Protein AF-0000000083134469 (afdb_homodimer)

Foldseek 3Di:
DPCPPLLVLLVLLLVLCVCVVVVHDDDPLSVLSNVLVVVCVVCVVVSVCCVPNSPDDDDCVVVDDDVSVVSVLVVVLVVCLVVCPVPPSVVLLVLQCVLVVHSVVSSVVLSVLVVVQVVVCVVVVHDRDRVSSVVVSVVVSVVSD/DPCPPLLVLLVLLLVLCVCVVVVHDDDPLSVLSNVLVVVPVVCVVVSVCCVPRSPDDDDCVVVDDDVSVVSVLVVVLVVCLVVCPVPPSVVLLVLQCVLVVHSVVSSVVLSVLVVVQVVVCVVVVHDRDRVSSVVVSVVVSVVSD

Secondary structure (DSSP, 8-state):
----HHHHHHHHHHHHHHHHHTT----HHHHHHHHHHHT-GGGHHHHT-HHHHTT----GGGT---HHHHHHHHHHHHHHHHHT-STTHHHHHHHHHHHHT-HHHHHHHHHHHHHHHHHHHHHHTS---HHHHHHHHHHHHHH--/----HHHHHHHHHHHHHHHHHTT----HHHHHHHHHHHT-GGGHHHHT-HHHHTT----GGGT---HHHHHHHHHHHHHHHHHT-STTHHHHHHHHHHHHT-HHHHHHHHHHHHHHHHHHHHHHTS---HHHHHHHHHHHHHH--

Radius of gyration: 19.23 Å; Cα contacts (8 Å, |Δi|>4): 275; chains: 2; bounding box: 50×56×40 Å

Sequence (290 aa):
MFSDNRTELRQQFFDAWQKQENNEILSPLEATICQVIAEHPEYHFIFNHIDRYLDQDYLPELGETNPFLHLSMHLGIREQVATNRPKGIRQIHQSLQAKLNSELEAEHLMMDALAETLWQAQRDNKAPDENLYLKRLKKLLKQYKMFSDNRTELRQQFFDAWQKQENNEILSPLEATICQVIAEHPEYHFIFNHIDRYLDQDYLPELGETNPFLHLSMHLGIREQVATNRPKGIRQIHQSLQAKLNSELEAEHLMMDALAETLWQAQRDNKAPDENLYLKRLKKLLKQYK

Solvent-accessible surface area (backbone atoms only — not comparable to full-atom values): 16168 Å² total; per-residue (Å²): 129,84,67,50,67,65,52,51,56,46,45,52,54,40,50,29,44,50,33,54,76,67,69,46,90,67,53,74,66,35,46,51,52,39,50,56,48,67,74,34,67,90,49,48,71,50,65,73,34,57,90,67,49,59,80,54,81,67,48,59,89,70,40,35,48,47,63,64,63,55,52,48,51,53,52,50,51,51,50,22,39,74,66,34,50,57,79,60,45,34,60,53,48,51,52,38,18,64,69,65,72,29,62,69,60,32,50,59,61,49,45,56,44,50,52,52,36,42,51,52,14,61,76,67,67,35,44,58,54,58,67,60,42,51,51,49,50,53,50,51,51,66,72,60,114,128,85,68,50,67,64,52,51,56,46,45,52,53,39,52,29,45,50,34,54,76,67,69,46,90,65,52,76,65,36,46,51,50,37,51,56,49,67,74,34,68,91,50,48,71,50,65,74,34,58,92,66,48,59,80,54,81,66,48,57,89,71,40,36,44,47,64,68,62,56,53,47,50,54,52,50,50,51,50,21,37,75,66,34,49,57,79,60,44,35,59,53,50,52,52,38,17,63,69,64,72,29,61,69,61,32,49,58,61,48,44,56,44,50,52,51,36,42,51,51,14,60,75,68,67,34,45,59,53,57,67,61,41,50,53,49,50,53,50,50,50,64,72,62,115

pLDDT: mean 88.86, std 13.07, range [19.26, 98.0]

Nearest PDB structures (foldseek):
  1moh-assembly1_A  TM=2.222E-01  e=7.512E+00  Phacoides pectinatus
  1moh-assembly1_A  TM=2.222E-01  e=9.151E+00  Phacoides pectinatus

Organism: Piscirickettsia salmonis (NCBI:txid1238)

Structure (mmCIF, N/CA/C/O backbone):
data_AF-0000000083134469-model_v1
#
loop_
_entity.id
_entity.type
_entity.pdbx_description
1 polymer 'Uncharacterized protein'
#
loop_
_atom_site.group_PDB
_atom_site.id
_atom_site.type_symbol
_atom_site.label_atom_id
_atom_site.label_alt_id
_atom_site.label_comp_id
_atom_site.label_asym_id
_atom_site.label_entity_id
_atom_site.label_seq_id
_atom_site.pdbx_PDB_ins_code
_atom_site.Cartn_x
_atom_site.Cartn_y
_atom_site.Cartn_z
_atom_site.occupancy
_atom_site.B_iso_or_equiv
_atom_site.auth_seq_id
_atom_site.auth_comp_id
_atom_site.auth_asym_id
_atom_site.auth_atom_id
_atom_site.pdbx_PDB_model_num
ATOM 1 N N . MET A 1 1 ? -26.818 -2.493 -4.039 1 19.3 1 MET A N 1
ATOM 2 C CA . MET A 1 1 ? -25.996 -2.671 -2.845 1 19.3 1 MET A CA 1
ATOM 3 C C . MET A 1 1 ? -24.514 -2.699 -3.204 1 19.3 1 MET A C 1
ATOM 5 O O . MET A 1 1 ? -24.057 -3.606 -3.901 1 19.3 1 MET A O 1
ATOM 9 N N . PHE A 1 2 ? -23.985 -1.634 -3.777 1 27.56 2 PHE A N 1
ATOM 10 C CA . PHE A 1 2 ? -22.659 -1.364 -4.319 1 27.56 2 PHE A CA 1
ATOM 11 C C . PHE A 1 2 ? -21.584 -2.06 -3.491 1 27.56 2 PHE A C 1
ATOM 13 O O . PHE A 1 2 ? -21.435 -1.782 -2.3 1 27.56 2 PHE A O 1
ATOM 20 N N . SER A 1 3 ? -21.532 -3.361 -3.496 1 37.88 3 SER A N 1
ATOM 21 C CA . SER A 1 3 ? -20.596 -4.307 -2.898 1 37.88 3 SER A CA 1
ATOM 22 C C . SER A 1 3 ? -19.207 -3.696 -2.755 1 37.88 3 SER A C 1
ATOM 24 O O . SER A 1 3 ? -18.689 -3.091 -3.696 1 37.88 3 SER A O 1
ATOM 26 N N . ASP A 1 4 ? -18.839 -3.208 -1.588 1 54.69 4 ASP A N 1
ATOM 27 C CA . ASP A 1 4 ? -17.628 -2.481 -1.221 1 54.69 4 ASP A CA 1
ATOM 28 C C . ASP A 1 4 ? -16.384 -3.171 -1.777 1 54.69 4 ASP A C 1
ATOM 30 O O . ASP A 1 4 ? -16.226 -4.385 -1.634 1 54.69 4 ASP A O 1
ATOM 34 N N . ASN A 1 5 ? -15.931 -2.626 -2.883 1 66.96 5 ASN A N 1
ATOM 35 C CA . ASN A 1 5 ? -14.797 -3.168 -3.624 1 66.96 5 ASN A CA 1
ATOM 36 C C . ASN A 1 5 ? -13.77 -3.803 -2.691 1 66.96 5 ASN A C 1
ATOM 38 O O . ASN A 1 5 ? -13.269 -4.895 -2.964 1 66.96 5 ASN A O 1
ATOM 42 N N . ARG A 1 6 ? -13.734 -3.339 -1.482 1 76.91 6 ARG A N 1
ATOM 43 C CA . ARG A 1 6 ? -12.812 -3.927 -0.515 1 76.91 6 ARG A CA 1
ATOM 44 C C . ARG A 1 6 ? -13.335 -5.265 -0.004 1 76.91 6 ARG A C 1
ATOM 46 O O . ARG A 1 6 ? -12.611 -6.263 -0.007 1 76.91 6 ARG A O 1
ATOM 53 N N . THR A 1 7 ? -14.626 -5.239 0.335 1 82.02 7 THR A N 1
ATOM 54 C CA . THR A 1 7 ? -15.238 -6.444 0.883 1 82.02 7 THR A CA 1
ATOM 55 C C . THR A 1 7 ? -15.308 -7.543 -0.174 1 82.02 7 THR A C 1
ATOM 57 O O . THR A 1 7 ? -15.077 -8.716 0.126 1 82.02 7 THR A O 1
ATOM 60 N N . GLU A 1 8 ? -15.553 -7.111 -1.307 1 84.35 8 GLU A N 1
ATOM 61 C CA . GLU A 1 8 ? -15.638 -8.08 -2.396 1 84.35 8 GLU A CA 1
ATOM 62 C C . GLU A 1 8 ? -14.28 -8.717 -2.676 1 84.35 8 GLU A C 1
ATOM 64 O O . GLU A 1 8 ? -14.183 -9.934 -2.85 1 84.35 8 GLU A O 1
ATOM 69 N N . LEU A 1 9 ? -13.32 -7.906 -2.747 1 85.21 9 LEU A N 1
ATOM 70 C CA . LEU A 1 9 ? -11.967 -8.394 -2.991 1 85.21 9 LEU A CA 1
ATOM 71 C C . LEU A 1 9 ? -11.519 -9.334 -1.876 1 85.21 9 LEU A C 1
ATOM 73 O O . LEU A 1 9 ? -10.967 -10.403 -2.144 1 85.21 9 LEU A O 1
ATOM 77 N N . ARG A 1 10 ? -11.81 -8.977 -0.653 1 92.17 10 ARG A N 1
ATOM 78 C CA . ARG A 1 10 ? -11.423 -9.808 0.483 1 92.17 10 ARG A CA 1
ATOM 79 C C . ARG A 1 10 ? -12.207 -11.116 0.497 1 92.17 10 ARG A C 1
ATOM 81 O O . ARG A 1 10 ? -11.65 -12.176 0.788 1 92.17 10 ARG A O 1
ATOM 88 N N . GLN A 1 11 ? -13.443 -10.987 0.155 1 94.45 11 GLN A N 1
ATOM 89 C CA . GLN A 1 11 ? -14.295 -12.171 0.096 1 94.45 11 GLN A CA 1
ATOM 90 C C . GLN A 1 11 ? -13.744 -13.196 -0.891 1 94.45 11 GLN A C 1
ATOM 92 O O . GLN A 1 11 ? -13.841 -14.403 -0.66 1 94.45 11 GLN A O 1
ATOM 97 N N . GLN A 1 12 ? -13.244 -12.707 -1.963 1 95.02 12 GLN A N 1
ATOM 98 C CA . GLN A 1 12 ? -12.681 -13.598 -2.972 1 95.02 12 GLN A CA 1
ATOM 99 C C . GLN A 1 12 ? -11.535 -14.425 -2.397 1 95.02 12 GLN A C 1
ATOM 101 O O . GLN A 1 12 ? -11.374 -15.597 -2.745 1 95.02 12 GLN A O 1
ATOM 106 N N . PHE A 1 13 ? -10.767 -13.864 -1.513 1 97.04 13 PHE A N 1
ATOM 107 C CA . PHE A 1 13 ? -9.676 -14.595 -0.879 1 97.04 13 PHE A CA 1
ATOM 108 C C . PHE A 1 13 ? -10.216 -15.698 0.023 1 97.04 13 PHE A C 1
ATOM 110 O O . PHE A 1 13 ? -9.738 -16.834 -0.022 1 97.04 13 PHE A O 1
ATOM 117 N N . PHE A 1 14 ? -11.159 -15.334 0.809 1 97.57 14 PHE A N 1
ATOM 118 C CA . PHE A 1 14 ? -11.739 -16.3 1.734 1 97.57 14 PHE A CA 1
ATOM 119 C C . PHE A 1 14 ? -12.427 -17.43 0.976 1 97.57 14 PHE A C 1
ATOM 121 O O . PHE A 1 14 ? -12.26 -18.603 1.315 1 97.57 14 PHE A O 1
ATOM 128 N N . ASP A 1 15 ? -13.148 -17.046 -0.041 1 97.27 15 ASP A N 1
ATOM 129 C CA . ASP A 1 15 ? -13.857 -18.046 -0.833 1 97.27 15 ASP A CA 1
ATOM 130 C C . ASP A 1 15 ? -12.882 -19.035 -1.468 1 97.27 15 ASP A C 1
ATOM 132 O O . ASP A 1 15 ? -13.104 -20.247 -1.427 1 97.27 15 ASP A O 1
ATOM 136 N N . ALA A 1 16 ? -11.85 -18.512 -2.042 1 97.97 16 ALA A N 1
ATOM 137 C CA . ALA A 1 16 ? -10.858 -19.368 -2.688 1 97.97 16 ALA A CA 1
ATOM 138 C C . ALA A 1 16 ? -10.228 -20.331 -1.686 1 97.97 16 ALA A C 1
ATOM 140 O O . ALA A 1 16 ? -10.086 -21.524 -1.967 1 97.97 16 ALA A O 1
ATOM 141 N N . TRP A 1 17 ? -9.887 -19.816 -0.556 1 97.69 17 TRP A N 1
ATOM 142 C CA . TRP A 1 17 ? -9.222 -20.622 0.463 1 97.69 17 TRP A CA 1
ATOM 143 C C . TRP A 1 17 ? -10.156 -21.703 0.997 1 97.69 17 TRP A C 1
ATOM 145 O O . TRP A 1 17 ? -9.738 -22.845 1.206 1 97.69 17 TRP A O 1
ATOM 155 N N . GLN A 1 18 ? -11.349 -21.354 1.206 1 96.65 18 GLN A N 1
ATOM 156 C CA . GLN A 1 18 ? -12.338 -22.32 1.673 1 96.65 18 GLN A CA 1
ATOM 157 C C . GLN A 1 18 ? -12.554 -23.427 0.646 1 96.65 18 GLN A C 1
ATOM 159 O O . GLN A 1 18 ? -12.663 -24.602 1.004 1 96.65 18 GLN A O 1
ATOM 164 N N . LYS A 1 19 ? -12.662 -23.019 -0.61 1 97.43 19 LYS A N 1
ATOM 165 C CA . LYS A 1 19 ? -12.809 -24.012 -1.67 1 97.43 19 LYS A CA 1
ATOM 166 C C . LYS A 1 19 ? -11.633 -24.985 -1.678 1 97.43 19 LYS A C 1
ATOM 168 O O . LYS A 1 19 ? -11.819 -26.19 -1.861 1 97.43 19 LYS A O 1
ATOM 173 N N . GLN A 1 20 ? -10.487 -24.421 -1.516 1 96.67 20 GLN A N 1
ATOM 174 C CA . GLN A 1 20 ? -9.289 -25.253 -1.481 1 96.67 20 GLN A CA 1
ATOM 175 C C . GLN A 1 20 ? -9.341 -26.244 -0.322 1 96.67 20 GLN A C 1
ATOM 177 O O . GLN A 1 20 ? -9.03 -27.425 -0.493 1 96.67 20 GLN A O 1
ATOM 182 N N . GLU A 1 21 ? -9.72 -25.831 0.83 1 95.13 21 GLU A N 1
ATOM 183 C CA . GLU A 1 21 ? -9.792 -26.671 2.022 1 95.13 21 GLU A CA 1
ATOM 184 C C . GLU A 1 21 ? -10.837 -27.771 1.861 1 95.13 21 GLU A C 1
ATOM 186 O O . GLU A 1 21 ? -10.676 -28.87 2.396 1 95.13 21 GLU A O 1
ATOM 191 N N . ASN A 1 22 ? -11.801 -27.493 1.151 1 96.17 22 ASN A N 1
ATOM 192 C CA . ASN A 1 22 ? -12.878 -28.455 0.938 1 96.17 22 ASN A CA 1
ATOM 193 C C . ASN A 1 22 ? -12.65 -29.28 -0.326 1 96.17 22 ASN A C 1
ATOM 195 O O . ASN A 1 22 ? -13.537 -30.018 -0.758 1 96.17 22 ASN A O 1
ATOM 199 N N . ASN A 1 23 ? -11.504 -29.05 -0.932 1 96.62 23 ASN A N 1
ATOM 200 C CA . ASN A 1 23 ? -11.12 -29.78 -2.135 1 96.62 23 ASN A CA 1
ATOM 201 C C . ASN A 1 23 ? -12.126 -29.57 -3.263 1 96.62 23 ASN A C 1
ATOM 203 O O . ASN A 1 23 ? -12.502 -30.522 -3.95 1 96.62 23 ASN A O 1
ATOM 207 N N . GLU A 1 24 ? -12.68 -28.41 -3.371 1 97.31 24 GLU A N 1
ATOM 208 C CA . GLU A 1 24 ? -13.566 -28.042 -4.471 1 97.31 24 GLU A CA 1
ATOM 209 C C . GLU A 1 24 ? -12.771 -27.575 -5.687 1 97.31 24 GLU A C 1
ATOM 211 O O . GLU A 1 24 ? -11.573 -27.306 -5.586 1 97.31 24 GLU A O 1
ATOM 216 N N . ILE A 1 25 ? -13.449 -27.512 -6.792 1 97.59 25 ILE A N 1
ATOM 217 C CA . ILE A 1 25 ? -12.827 -27.066 -8.034 1 97.59 25 ILE A CA 1
ATOM 218 C C . ILE A 1 25 ? -12.558 -25.564 -7.966 1 97.59 25 ILE A C 1
ATOM 220 O O . ILE A 1 25 ? -13.431 -24.789 -7.569 1 97.59 25 ILE A O 1
ATOM 224 N N . LEU A 1 26 ? -11.354 -25.191 -8.322 1 97.82 26 LEU A N 1
ATOM 225 C CA . LEU A 1 26 ? -10.944 -23.791 -8.309 1 97.82 26 LEU A CA 1
ATOM 226 C C . LEU A 1 26 ? -10.851 -23.238 -9.727 1 97.82 26 LEU A C 1
ATOM 228 O O . LEU A 1 26 ? -10.398 -23.932 -10.64 1 97.82 26 LEU A O 1
ATOM 232 N N . SER A 1 27 ? -11.322 -22.022 -9.926 1 97.34 27 SER A N 1
ATOM 233 C CA . SER A 1 27 ? -10.978 -21.3 -11.146 1 97.34 27 SER A CA 1
ATOM 234 C C . SER A 1 27 ? -9.487 -20.985 -11.2 1 97.34 27 SER A C 1
ATOM 236 O O . SER A 1 27 ? -8.786 -21.099 -10.193 1 97.34 27 SER A O 1
ATOM 238 N N . PRO A 1 28 ? -8.99 -20.539 -12.383 1 96.46 28 PRO A N 1
ATOM 239 C CA . PRO A 1 28 ? -7.57 -20.191 -12.481 1 96.46 28 PRO A CA 1
ATOM 240 C C . PRO A 1 28 ? -7.165 -19.085 -11.51 1 96.46 28 PRO A C 1
ATOM 242 O O . PRO A 1 28 ? -6.119 -19.178 -10.864 1 96.46 28 PRO A O 1
ATOM 245 N N . LEU A 1 29 ? -7.954 -18.13 -11.34 1 94.84 29 LEU A N 1
ATOM 246 C CA . LEU A 1 29 ? -7.671 -17.044 -10.409 1 94.84 29 LEU A CA 1
ATOM 247 C C . LEU A 1 29 ? -7.69 -17.544 -8.968 1 94.84 29 LEU A C 1
ATOM 249 O O . LEU A 1 29 ? -6.814 -17.195 -8.174 1 94.84 29 LEU A O 1
ATOM 253 N N . GLU A 1 30 ? -8.697 -18.331 -8.673 1 97.4 30 GLU A N 1
ATOM 254 C CA . GLU A 1 30 ? -8.792 -18.891 -7.328 1 97.4 30 GLU A CA 1
ATOM 255 C C . GLU A 1 30 ? -7.58 -19.76 -7.006 1 97.4 30 GLU A C 1
ATOM 257 O O . GLU A 1 30 ? -7.082 -19.747 -5.878 1 97.4 30 GLU A O 1
ATOM 262 N N . ALA A 1 31 ? -7.088 -20.501 -7.992 1 97.86 31 ALA A N 1
ATOM 263 C CA . ALA A 1 31 ? -5.903 -21.334 -7.805 1 97.86 31 ALA A CA 1
ATOM 264 C C . ALA A 1 31 ? -4.678 -20.482 -7.485 1 97.86 31 ALA A C 1
ATOM 266 O O . ALA A 1 31 ? -3.886 -20.829 -6.605 1 97.86 31 ALA A O 1
ATOM 267 N N . THR A 1 32 ? -4.599 -19.366 -8.198 1 97.23 32 THR A N 1
ATOM 268 C CA . THR A 1 32 ? -3.479 -18.463 -7.956 1 97.23 32 THR A CA 1
ATOM 269 C C . THR A 1 32 ? -3.572 -17.847 -6.563 1 97.23 32 THR A C 1
ATOM 271 O O . THR A 1 32 ? -2.566 -17.732 -5.861 1 97.23 32 THR A O 1
ATOM 274 N N . ILE A 1 33 ? -4.762 -17.466 -6.193 1 97.5 33 ILE A N 1
ATOM 275 C CA . ILE A 1 33 ? -4.994 -16.913 -4.863 1 97.5 33 ILE A CA 1
ATOM 276 C C . ILE A 1 33 ? -4.559 -17.921 -3.802 1 97.5 33 ILE A C 1
ATOM 278 O O . ILE A 1 33 ? -3.814 -17.579 -2.881 1 97.5 33 ILE A O 1
ATOM 282 N N . CYS A 1 34 ? -4.945 -19.159 -3.938 1 97.97 34 CYS A N 1
ATOM 283 C CA . CYS A 1 34 ? -4.626 -20.202 -2.969 1 97.97 34 CYS A CA 1
ATOM 284 C C . CYS A 1 34 ? -3.125 -20.458 -2.919 1 97.97 34 CYS A C 1
ATOM 286 O O . CYS A 1 34 ? -2.569 -20.704 -1.847 1 97.97 34 CYS A O 1
ATOM 288 N N . GLN A 1 35 ? -2.496 -20.417 -4.033 1 97.64 35 GLN A N 1
ATOM 289 C CA . GLN A 1 35 ? -1.049 -20.606 -4.077 1 97.64 35 GLN A CA 1
ATOM 290 C C . GLN A 1 35 ? -0.328 -19.518 -3.287 1 97.64 35 GLN A C 1
ATOM 292 O O . GLN A 1 35 ? 0.583 -19.808 -2.509 1 97.64 35 GLN A O 1
ATOM 297 N N . VAL A 1 36 ? -0.766 -18.28 -3.51 1 96.87 36 VAL A N 1
ATOM 298 C CA . VAL A 1 36 ? -0.128 -17.159 -2.827 1 96.87 36 VAL A CA 1
ATOM 299 C C . VAL A 1 36 ? -0.368 -17.265 -1.323 1 96.87 36 VAL A C 1
ATOM 301 O O . VAL A 1 36 ? 0.541 -17.026 -0.525 1 96.87 36 VAL A O 1
ATOM 304 N N . ILE A 1 37 ? -1.575 -17.616 -0.932 1 96.34 37 ILE A N 1
ATOM 305 C CA . ILE A 1 37 ? -1.874 -17.793 0.484 1 96.34 37 ILE A CA 1
ATOM 306 C C . ILE A 1 37 ? -1.013 -18.916 1.057 1 96.34 37 ILE A C 1
ATOM 308 O O . ILE A 1 37 ? -0.436 -18.774 2.138 1 96.34 37 ILE A O 1
ATOM 312 N N . ALA A 1 38 ? -0.906 -20.034 0.318 1 96.77 38 ALA A N 1
ATOM 313 C CA . ALA A 1 38 ? -0.133 -21.187 0.771 1 96.77 38 ALA A CA 1
ATOM 314 C C . ALA A 1 38 ? 1.324 -20.807 1.019 1 96.77 38 ALA A C 1
ATOM 316 O O . ALA A 1 38 ? 1.965 -21.339 1.929 1 96.77 38 ALA A O 1
ATOM 317 N N . GLU A 1 39 ? 1.808 -19.9 0.28 1 95.7 39 GLU A N 1
ATOM 318 C CA . GLU A 1 39 ? 3.203 -19.478 0.36 1 95.7 39 GLU A CA 1
ATOM 319 C C . GLU A 1 39 ? 3.419 -18.501 1.513 1 95.7 39 GLU A C 1
ATOM 321 O O . GLU A 1 39 ? 4.557 -18.146 1.827 1 95.7 39 GLU A O 1
ATOM 326 N N . HIS A 1 40 ? 2.351 -18.136 2.173 1 93.58 40 HIS A N 1
ATOM 327 C CA . HIS A 1 40 ? 2.414 -17.181 3.274 1 93.58 40 HIS A CA 1
ATOM 328 C C . HIS A 1 40 ? 1.765 -17.747 4.532 1 93.58 40 HIS A C 1
ATOM 330 O O . HIS A 1 40 ? 0.727 -17.252 4.977 1 93.58 40 HIS A O 1
ATOM 336 N N . PRO A 1 41 ? 2.411 -18.665 5.195 1 93.65 41 PRO A N 1
ATOM 337 C CA . PRO A 1 41 ? 1.833 -19.3 6.381 1 93.65 41 PRO A CA 1
ATOM 338 C C . PRO A 1 41 ? 1.543 -18.305 7.502 1 93.65 41 PRO A C 1
ATOM 340 O O . PRO A 1 41 ? 0.656 -18.539 8.327 1 93.65 41 PRO A O 1
ATOM 343 N N . GLU A 1 42 ? 2.161 -17.185 7.487 1 87.56 42 GLU A N 1
ATOM 344 C CA . GLU A 1 42 ? 1.955 -16.148 8.493 1 87.56 42 GLU A CA 1
ATOM 345 C C . GLU A 1 42 ? 0.534 -15.594 8.431 1 87.56 42 GLU A C 1
ATOM 347 O O . GLU A 1 42 ? 0.063 -14.972 9.386 1 87.56 42 GLU A O 1
ATOM 352 N N . TYR A 1 43 ? -0.205 -15.884 7.276 1 90.88 43 TYR A N 1
ATOM 353 C CA . TYR A 1 43 ? -1.544 -15.33 7.112 1 90.88 43 TYR A CA 1
ATOM 354 C C . TYR A 1 43 ? -2.603 -16.42 7.222 1 90.88 43 TYR A C 1
ATOM 356 O O . TYR A 1 43 ? -3.802 -16.135 7.189 1 90.88 43 TYR A O 1
ATOM 364 N N . HIS A 1 44 ? -2.221 -17.639 7.435 1 93.22 44 HIS A N 1
ATOM 365 C CA . HIS A 1 44 ? -3.176 -18.741 7.408 1 93.22 44 HIS A CA 1
ATOM 366 C C . HIS A 1 44 ? -4.257 -18.561 8.469 1 93.22 44 HIS A C 1
ATOM 368 O O . HIS A 1 44 ? -5.43 -18.848 8.221 1 93.22 44 HIS A O 1
ATOM 374 N N . PHE A 1 45 ? -3.801 -18.12 9.615 1 93.58 45 PHE A N 1
ATOM 375 C CA . PHE A 1 45 ? -4.75 -17.947 10.708 1 93.58 45 PHE A CA 1
ATOM 376 C C . PHE A 1 45 ? -5.838 -16.95 10.328 1 93.58 45 PHE A C 1
ATOM 378 O O . PHE A 1 45 ? -6.99 -17.093 10.742 1 93.58 45 PHE A O 1
ATOM 385 N N . ILE A 1 46 ? -5.652 -16.043 9.525 1 93.07 46 ILE A N 1
ATOM 386 C CA . ILE A 1 46 ? -6.6 -15.026 9.083 1 93.07 46 ILE A CA 1
ATOM 387 C C . ILE A 1 46 ? -7.672 -15.667 8.205 1 93.07 46 ILE A C 1
ATOM 389 O O . ILE A 1 46 ? -8.868 -15.447 8.413 1 93.07 46 ILE A O 1
ATOM 393 N N . PHE A 1 47 ? -7.282 -16.497 7.267 1 95.13 47 PHE A N 1
ATOM 394 C CA . PHE A 1 47 ? -8.183 -17.015 6.244 1 95.13 47 PHE A CA 1
ATOM 395 C C . PHE A 1 47 ? -9.026 -18.16 6.795 1 95.13 47 PHE A C 1
ATOM 397 O O . PHE A 1 47 ? -9.992 -18.587 6.16 1 95.13 47 PHE A O 1
ATOM 404 N N . ASN A 1 48 ? -8.676 -18.516 8.055 1 93.8 48 ASN A N 1
ATOM 405 C CA . ASN A 1 48 ? -9.501 -19.502 8.743 1 93.8 48 ASN A CA 1
ATOM 406 C C . ASN A 1 48 ? -10.561 -18.836 9.616 1 93.8 48 ASN A C 1
ATOM 408 O O . ASN A 1 48 ? -11.386 -19.517 10.227 1 93.8 48 ASN A O 1
ATOM 412 N N . HIS A 1 49 ? -10.57 -17.487 9.648 1 94.59 49 HIS A N 1
ATOM 413 C CA . HIS A 1 49 ? -11.491 -16.76 10.515 1 94.59 49 HIS A CA 1
ATOM 414 C C . HIS A 1 49 ? -12.147 -15.601 9.773 1 94.59 49 HIS A C 1
ATOM 416 O O . HIS A 1 49 ? -11.968 -14.439 10.146 1 94.59 49 HIS A O 1
ATOM 422 N N . ILE A 1 50 ? -13.013 -15.902 8.819 1 93.74 50 ILE A N 1
ATOM 423 C CA . ILE A 1 50 ? -13.652 -14.919 7.95 1 93.74 50 ILE A CA 1
ATOM 424 C C . ILE A 1 50 ? -14.454 -13.93 8.792 1 93.74 50 ILE A C 1
ATOM 426 O O . ILE A 1 50 ? -14.435 -12.725 8.531 1 93.74 50 ILE A O 1
ATOM 430 N N . ASP A 1 51 ? -15.114 -14.298 9.831 1 93.7 51 ASP A N 1
ATOM 431 C CA . ASP A 1 51 ? -15.99 -13.468 10.653 1 93.7 51 ASP A CA 1
ATOM 432 C C . ASP A 1 51 ? -15.202 -12.361 11.35 1 93.7 51 ASP A C 1
ATOM 434 O O . ASP A 1 51 ? -15.735 -11.279 11.604 1 93.7 51 ASP A O 1
ATOM 438 N N . ARG A 1 52 ? -13.988 -12.674 11.578 1 91.73 52 ARG A N 1
ATOM 439 C CA . ARG A 1 52 ? -13.157 -11.732 12.32 1 91.73 52 ARG A CA 1
ATOM 440 C C . ARG A 1 52 ? -12.428 -10.782 11.374 1 91.73 52 ARG A C 1
ATOM 442 O O . ARG A 1 52 ? -12.285 -9.594 11.668 1 91.73 52 ARG A O 1
ATOM 449 N N . TYR A 1 53 ? -12.065 -11.296 10.213 1 92.46 53 TYR A N 1
ATOM 450 C CA . TYR A 1 53 ? -11.027 -10.56 9.499 1 92.46 53 TYR A CA 1
ATOM 451 C C . TYR A 1 53 ? -11.571 -9.97 8.203 1 92.46 53 TYR A C 1
ATOM 453 O O . TYR A 1 53 ? -10.932 -9.112 7.589 1 92.46 53 TYR A O 1
ATOM 461 N N . LEU A 1 54 ? -12.773 -10.361 7.788 1 91.09 54 LEU A N 1
ATOM 462 C CA . LEU A 1 54 ? -13.332 -9.869 6.533 1 91.09 54 LEU A CA 1
ATOM 463 C C . LEU A 1 54 ? -13.439 -8.348 6.545 1 91.09 54 LEU A C 1
ATOM 465 O O . LEU A 1 54 ? -13.115 -7.69 5.554 1 91.09 54 LEU A O 1
ATOM 469 N N . ASP A 1 55 ? -13.805 -7.767 7.705 1 84.14 55 ASP A N 1
ATOM 470 C CA . ASP A 1 55 ? -14.049 -6.329 7.767 1 84.14 55 ASP A CA 1
ATOM 471 C C . ASP A 1 55 ? -13.043 -5.641 8.687 1 84.14 55 ASP A C 1
ATOM 473 O O . ASP A 1 55 ? -13.256 -4.502 9.108 1 84.14 55 ASP A O 1
ATOM 477 N N . GLN A 1 56 ? -11.996 -6.375 8.948 1 84.21 56 GLN A N 1
ATOM 478 C CA . GLN A 1 56 ? -10.991 -5.824 9.851 1 84.21 56 GLN A CA 1
ATOM 479 C C . GLN A 1 56 ? -10.248 -4.66 9.202 1 84.21 56 GLN A C 1
ATOM 481 O O . GLN A 1 56 ? -9.859 -4.737 8.035 1 84.21 56 GLN A O 1
ATOM 486 N N . ASP A 1 57 ? -10.087 -3.62 9.948 1 76.7 57 ASP A N 1
ATOM 487 C CA . ASP A 1 57 ? -9.243 -2.514 9.507 1 76.7 57 ASP A CA 1
ATOM 488 C C . ASP A 1 57 ? -7.792 -2.726 9.932 1 76.7 57 ASP A C 1
ATOM 490 O O . ASP A 1 57 ? -7.525 -3.138 11.063 1 76.7 57 ASP A O 1
ATOM 494 N N . TYR A 1 58 ? -6.946 -2.731 8.995 1 74.48 58 TYR A N 1
ATOM 495 C CA . TYR A 1 58 ? -5.524 -2.865 9.29 1 74.48 58 TYR A CA 1
ATOM 496 C C . TYR A 1 58 ? -4.856 -1.499 9.389 1 74.48 58 TYR A C 1
ATOM 498 O O . TYR A 1 58 ? -4.611 -0.846 8.372 1 74.48 58 TYR A O 1
ATOM 506 N N . LEU A 1 59 ? -4.724 -1.107 10.584 1 63.02 59 LEU A N 1
ATOM 507 C CA . LEU A 1 59 ? -4.086 0.179 10.842 1 63.02 59 LEU A CA 1
ATOM 508 C C . LEU A 1 59 ? -2.592 0.004 11.097 1 63.02 59 LEU A C 1
ATOM 510 O O . LEU A 1 59 ? -2.183 -0.923 11.799 1 63.02 59 LEU A O 1
ATOM 514 N N . PRO A 1 60 ? -1.743 0.697 10.402 1 57.12 60 PRO A N 1
ATOM 515 C CA . PRO A 1 60 ? -0.297 0.586 10.611 1 57.12 60 PRO A CA 1
ATOM 516 C C . PRO A 1 60 ? 0.099 0.732 12.079 1 57.12 60 PRO A C 1
ATOM 518 O O . PRO A 1 60 ? 1.094 0.147 12.515 1 57.12 60 PRO A O 1
ATOM 521 N N . GLU A 1 61 ? -0.724 1.446 12.748 1 56 61 GLU A N 1
ATOM 522 C CA . GLU A 1 61 ? -0.378 1.668 14.149 1 56 61 GLU A CA 1
ATOM 523 C C . GLU A 1 61 ? -0.243 0.347 14.901 1 56 61 GLU A C 1
ATOM 525 O O . GLU A 1 61 ? 0.441 0.275 15.924 1 56 61 GLU A O 1
ATOM 530 N N . LEU A 1 62 ? -0.852 -0.468 14.336 1 53.61 62 LEU A N 1
ATOM 531 C CA . LEU A 1 62 ? -0.834 -1.745 15.041 1 53.61 62 LEU A CA 1
ATOM 532 C C . LEU A 1 62 ? 0.305 -2.627 14.539 1 53.61 62 LEU A C 1
ATOM 534 O O . LEU A 1 62 ? 0.424 -3.785 14.946 1 53.61 62 LEU A O 1
ATOM 538 N N . GLY A 1 63 ? 1.075 -1.977 13.689 1 56.12 63 GLY A N 1
ATOM 539 C CA . GLY A 1 63 ? 2.218 -2.716 13.176 1 56.12 63 GLY A CA 1
ATOM 540 C C . GLY A 1 63 ? 1.827 -3.856 12.256 1 56.12 63 GLY A C 1
ATOM 541 O O . GLY A 1 63 ? 2.621 -4.768 12.015 1 56.12 63 GLY A O 1
ATOM 542 N N . GLU A 1 64 ? 0.594 -3.732 11.902 1 63.23 64 GLU A N 1
ATOM 543 C CA . GLU A 1 64 ? 0.179 -4.918 11.158 1 63.23 64 GLU A CA 1
ATOM 544 C C . GLU A 1 64 ? 0.095 -4.63 9.662 1 63.23 64 GLU A C 1
ATOM 546 O O . GLU A 1 64 ? -0.338 -3.549 9.256 1 63.23 64 GLU A O 1
ATOM 551 N N . THR A 1 65 ? 0.703 -5.455 8.922 1 73.8 65 THR A N 1
ATOM 552 C CA . THR A 1 65 ? 0.561 -5.45 7.471 1 73.8 65 THR A CA 1
ATOM 553 C C . THR A 1 65 ? -0.845 -5.878 7.063 1 73.8 65 THR A C 1
ATOM 555 O O . THR A 1 65 ? -1.443 -6.749 7.699 1 73.8 65 THR A O 1
ATOM 558 N N . ASN A 1 66 ? -1.443 -5.14 6.155 1 81.75 66 ASN A N 1
ATOM 559 C CA . ASN A 1 66 ? -2.694 -5.593 5.556 1 81.75 66 ASN A CA 1
ATOM 560 C C . ASN A 1 66 ? -2.476 -6.801 4.649 1 81.75 66 ASN A C 1
ATOM 562 O O . ASN A 1 66 ? -1.948 -6.664 3.543 1 81.75 66 ASN A O 1
ATOM 566 N N . PRO A 1 67 ? -2.809 -7.953 5.101 1 88.38 67 PRO A N 1
ATOM 567 C CA . PRO A 1 67 ? -2.534 -9.161 4.32 1 88.38 67 PRO A CA 1
ATOM 568 C C . PRO A 1 67 ? -3.2 -9.139 2.946 1 88.38 67 PRO A C 1
ATOM 570 O O . PRO A 1 67 ? -2.635 -9.646 1.973 1 88.38 67 PRO A O 1
ATOM 573 N N . PHE A 1 68 ? -4.336 -8.536 2.847 1 90.09 68 PHE A N 1
ATOM 574 C CA . PHE A 1 68 ? -5.086 -8.524 1.596 1 90.09 68 PHE A CA 1
ATOM 575 C C . PHE A 1 68 ? -4.379 -7.669 0.551 1 90.09 68 PHE A C 1
ATOM 577 O O . PHE A 1 68 ? -4.298 -8.051 -0.619 1 90.09 68 PHE A O 1
ATOM 584 N N . LEU A 1 69 ? -3.914 -6.522 0.994 1 84.81 69 LEU A N 1
ATOM 585 C CA . LEU A 1 69 ? -3.148 -5.688 0.074 1 84.81 69 LEU A CA 1
ATOM 586 C C . LEU A 1 69 ? -1.864 -6.39 -0.356 1 84.81 69 LEU A C 1
ATOM 588 O O . LEU A 1 69 ? -1.512 -6.379 -1.538 1 84.81 69 LEU A O 1
ATOM 592 N N . HIS A 1 70 ? -1.191 -6.989 0.581 1 88.79 70 HIS A N 1
ATOM 593 C CA . HIS A 1 70 ? 0.054 -7.696 0.306 1 88.79 70 HIS A CA 1
ATOM 594 C C . HIS A 1 70 ? -0.156 -8.805 -0.72 1 88.79 70 HIS A C 1
ATOM 596 O O . HIS A 1 70 ? 0.577 -8.891 -1.707 1 88.79 70 HIS A O 1
ATOM 602 N N . LEU A 1 71 ? -1.165 -9.586 -0.502 1 92.96 71 LEU A N 1
ATOM 603 C CA . LEU A 1 71 ? -1.436 -10.703 -1.401 1 92.96 71 LEU A CA 1
ATOM 604 C C . LEU A 1 71 ? -1.916 -10.203 -2.76 1 92.96 71 LEU A C 1
ATOM 606 O O . LEU A 1 71 ? -1.606 -10.803 -3.791 1 92.96 71 LEU A O 1
ATOM 610 N N . SER A 1 72 ? -2.622 -9.121 -2.742 1 91.78 72 SER A N 1
ATOM 611 C CA . SER A 1 72 ? -3.067 -8.53 -4 1 91.78 72 SER A CA 1
ATOM 612 C C . SER A 1 72 ? -1.884 -8.058 -4.838 1 91.78 72 SER A C 1
ATOM 614 O O . SER A 1 72 ? -1.926 -8.118 -6.069 1 91.78 72 SER A O 1
ATOM 616 N N . MET A 1 73 ? -0.882 -7.625 -4.173 1 91.53 73 MET A N 1
ATOM 617 C CA . MET A 1 73 ? 0.306 -7.189 -4.9 1 91.53 73 MET A CA 1
ATOM 618 C C . MET A 1 73 ? 0.996 -8.371 -5.574 1 91.53 73 MET A C 1
ATOM 620 O O . MET A 1 73 ? 1.486 -8.25 -6.698 1 91.53 73 MET A O 1
ATOM 624 N N . HIS A 1 74 ? 1.021 -9.492 -4.889 1 94.88 74 HIS A N 1
ATOM 625 C CA . HIS A 1 74 ? 1.518 -10.704 -5.531 1 94.88 74 HIS A CA 1
ATOM 626 C C . HIS A 1 74 ? 0.694 -11.05 -6.766 1 94.88 74 HIS A C 1
ATOM 628 O O . HIS A 1 74 ? 1.25 -11.365 -7.821 1 94.88 74 HIS A O 1
ATOM 634 N N . LEU A 1 75 ? -0.59 -10.976 -6.651 1 95.25 75 LEU A N 1
ATOM 635 C CA . LEU A 1 75 ? -1.473 -11.295 -7.767 1 95.25 75 LEU A CA 1
ATOM 636 C C . LEU A 1 75 ? -1.246 -10.335 -8.93 1 95.25 75 LEU A C 1
ATOM 638 O O . LEU A 1 75 ? -1.266 -10.746 -10.093 1 95.25 75 LEU A O 1
ATOM 642 N N . GLY A 1 76 ? -1.037 -9.105 -8.574 1 93.74 76 GLY A N 1
ATOM 643 C CA . GLY A 1 76 ? -0.729 -8.123 -9.601 1 93.74 76 GLY A CA 1
ATOM 644 C C . GLY A 1 76 ? 0.534 -8.445 -10.376 1 93.74 76 GLY A C 1
ATOM 645 O O . GLY A 1 76 ? 0.545 -8.387 -11.608 1 93.74 76 GLY A O 1
ATOM 646 N N . ILE A 1 77 ? 1.53 -8.807 -9.709 1 96.25 77 ILE A N 1
ATOM 647 C CA . ILE A 1 77 ? 2.807 -9.127 -10.336 1 96.25 77 ILE A CA 1
ATOM 648 C C . ILE A 1 77 ? 2.661 -10.381 -11.196 1 96.25 77 ILE A C 1
ATOM 650 O O . ILE A 1 77 ? 3.135 -10.42 -12.333 1 96.25 77 ILE A O 1
ATOM 654 N N . ARG A 1 78 ? 1.978 -11.318 -10.717 1 96.54 78 ARG A N 1
ATOM 655 C CA . ARG A 1 78 ? 1.81 -12.563 -11.46 1 96.54 78 ARG A CA 1
ATOM 656 C C . ARG A 1 78 ? 0.971 -12.342 -12.714 1 96.54 78 ARG A C 1
ATOM 658 O O . ARG A 1 78 ? 1.23 -12.949 -13.755 1 96.54 78 ARG A O 1
ATOM 665 N N . GLU A 1 79 ? 0.027 -11.548 -12.569 1 94.79 79 GLU A N 1
ATOM 666 C CA . GLU A 1 79 ? -0.747 -11.182 -13.752 1 94.79 79 GLU A CA 1
ATOM 667 C C . GLU A 1 79 ? 0.121 -10.457 -14.777 1 94.79 79 GLU A C 1
ATOM 669 O O . GLU A 1 79 ? 0.031 -10.726 -15.976 1 94.79 79 GLU A O 1
ATOM 674 N N . GLN A 1 80 ? 0.919 -9.502 -14.331 1 96.08 80 GLN A N 1
ATOM 675 C CA . GLN A 1 80 ? 1.846 -8.788 -15.202 1 96.08 80 GLN A CA 1
ATOM 676 C C . GLN A 1 80 ? 2.776 -9.756 -15.927 1 96.08 80 GLN A C 1
ATOM 678 O O . GLN A 1 80 ? 2.993 -9.631 -17.134 1 96.08 80 GLN A O 1
ATOM 683 N N . VAL A 1 81 ? 3.263 -10.705 -15.202 1 97.29 81 VAL A N 1
ATOM 684 C CA . VAL A 1 81 ? 4.193 -11.685 -15.753 1 97.29 81 VAL A CA 1
ATOM 685 C C . VAL A 1 81 ? 3.472 -12.567 -16.769 1 97.29 81 VAL A C 1
ATOM 687 O O . VAL A 1 81 ? 3.978 -12.799 -17.87 1 97.29 81 VAL A O 1
ATOM 690 N N . ALA A 1 82 ? 2.289 -12.984 -16.409 1 96.02 82 ALA A N 1
ATOM 691 C CA . ALA A 1 82 ? 1.512 -13.862 -17.282 1 96.02 82 ALA A CA 1
ATOM 692 C C . ALA A 1 82 ? 1.177 -13.169 -18.599 1 96.02 82 ALA A C 1
ATOM 694 O O . ALA A 1 82 ? 1.162 -13.804 -19.656 1 96.02 82 ALA A O 1
ATOM 695 N N . THR A 1 83 ? 0.954 -11.918 -18.588 1 95.23 83 THR A N 1
ATOM 696 C CA . THR A 1 83 ? 0.525 -11.188 -19.777 1 95.23 83 THR A CA 1
ATOM 697 C C . THR A 1 83 ? 1.696 -10.434 -20.4 1 95.23 83 THR A C 1
ATOM 699 O O . THR A 1 83 ? 1.563 -9.852 -21.479 1 95.23 83 THR A O 1
ATOM 702 N N . ASN A 1 84 ? 2.786 -10.477 -19.753 1 97.01 84 ASN A N 1
ATOM 703 C CA . ASN A 1 84 ? 3.957 -9.695 -20.134 1 97.01 84 ASN A CA 1
ATOM 704 C C . ASN A 1 84 ? 3.602 -8.228 -20.358 1 97.01 84 ASN A C 1
ATOM 706 O O . ASN A 1 84 ? 3.909 -7.664 -21.411 1 97.01 84 ASN A O 1
ATOM 710 N N . ARG A 1 85 ? 2.922 -7.682 -19.437 1 93.8 85 ARG A N 1
ATOM 711 C CA . ARG A 1 85 ? 2.521 -6.28 -19.388 1 93.8 85 ARG A CA 1
ATOM 712 C C . ARG A 1 85 ? 2.862 -5.659 -18.038 1 93.8 85 ARG A C 1
ATOM 714 O O . ARG A 1 85 ? 2.306 -6.052 -17.01 1 93.8 85 ARG A O 1
ATOM 721 N N . PRO A 1 86 ? 3.675 -4.575 -18.064 1 95.06 86 PRO A N 1
ATOM 722 C CA . PRO A 1 86 ? 4.347 -3.973 -19.218 1 95.06 86 PRO A CA 1
ATOM 723 C C . PRO A 1 86 ? 5.291 -4.943 -19.924 1 95.06 86 PRO A C 1
ATOM 725 O O . PRO A 1 86 ? 5.769 -5.901 -19.312 1 95.06 86 PRO A O 1
ATOM 728 N N . LYS A 1 87 ? 5.537 -4.727 -21.178 1 96.66 87 LYS A N 1
ATOM 729 C CA . LYS A 1 87 ? 6.398 -5.601 -21.97 1 96.66 87 LYS A CA 1
ATOM 730 C C . LYS A 1 87 ? 7.796 -5.689 -21.366 1 96.66 87 LYS A C 1
ATOM 732 O O . LYS A 1 87 ? 8.432 -4.665 -21.107 1 96.66 87 LYS A O 1
ATOM 737 N N . GLY A 1 88 ? 8.236 -6.9 -21.095 1 97.2 88 GLY A N 1
ATOM 738 C CA . GLY A 1 88 ? 9.573 -7.086 -20.554 1 97.2 88 GLY A CA 1
ATOM 739 C C . GLY A 1 88 ? 9.574 -7.528 -19.103 1 97.2 88 GLY A C 1
ATOM 740 O O . GLY A 1 88 ? 10.592 -8 -18.592 1 97.2 88 GLY A O 1
ATOM 741 N N . ILE A 1 89 ? 8.453 -7.458 -18.451 1 97.61 89 ILE A N 1
ATOM 742 C CA . ILE A 1 89 ? 8.408 -7.755 -17.023 1 97.61 89 ILE A CA 1
ATOM 743 C C . ILE A 1 89 ? 8.605 -9.253 -16.801 1 97.61 89 ILE A C 1
ATOM 745 O O . ILE A 1 89 ? 9.18 -9.666 -15.792 1 97.61 89 ILE A O 1
ATOM 749 N N . ARG A 1 90 ? 8.161 -10.059 -17.742 1 97.99 90 ARG A N 1
ATOM 750 C CA . ARG A 1 90 ? 8.324 -11.504 -17.626 1 97.99 90 ARG A CA 1
ATOM 751 C C . ARG A 1 90 ? 9.798 -11.884 -17.539 1 97.99 90 ARG A C 1
ATOM 753 O O . ARG A 1 90 ? 10.193 -12.669 -16.674 1 97.99 90 ARG A O 1
ATOM 760 N N . GLN A 1 91 ? 10.556 -11.292 -18.365 1 97.73 91 GLN A N 1
ATOM 761 C CA . GLN A 1 91 ? 11.987 -11.578 -18.388 1 97.73 91 GLN A CA 1
ATOM 762 C C . GLN A 1 91 ? 12.663 -11.105 -17.104 1 97.73 91 GLN A C 1
ATOM 764 O O . GLN A 1 91 ? 13.528 -11.796 -16.561 1 97.73 91 GLN A O 1
ATOM 769 N N . ILE A 1 92 ? 12.291 -9.968 -16.652 1 97.34 92 ILE A N 1
ATOM 770 C CA . ILE A 1 92 ? 12.861 -9.43 -15.421 1 97.34 92 ILE A CA 1
ATOM 771 C C . ILE A 1 92 ? 12.53 -10.354 -14.252 1 97.34 92 ILE A C 1
ATOM 773 O O . ILE A 1 92 ? 13.408 -10.699 -13.457 1 97.34 92 ILE A O 1
ATOM 777 N N . HIS A 1 93 ? 11.285 -10.748 -14.191 1 97.66 93 HIS A N 1
ATOM 778 C CA . HIS A 1 93 ? 10.832 -11.656 -13.143 1 97.66 93 HIS A CA 1
ATOM 779 C C . HIS A 1 93 ? 11.604 -12.971 -13.182 1 97.66 93 HIS A C 1
ATOM 781 O O . HIS A 1 93 ? 12.062 -13.457 -12.146 1 97.66 93 HIS A O 1
ATOM 787 N N . GLN A 1 94 ? 11.77 -13.55 -14.354 1 97.53 94 GLN A N 1
ATOM 788 C CA . GLN A 1 94 ? 12.485 -14.811 -14.527 1 97.53 94 GLN A CA 1
ATOM 789 C C . GLN A 1 94 ? 13.946 -14.676 -14.11 1 97.53 94 GLN A C 1
ATOM 791 O O . GLN A 1 94 ? 14.498 -15.57 -13.465 1 97.53 94 GLN A O 1
ATOM 796 N N . SER A 1 95 ? 14.504 -13.586 -14.477 1 97.3 95 SER A N 1
ATOM 797 C CA . SER A 1 95 ? 15.899 -13.338 -14.125 1 97.3 95 SER A CA 1
ATOM 798 C C . SER A 1 95 ? 16.075 -13.215 -12.616 1 97.3 95 SER A C 1
ATOM 800 O O . SER A 1 95 ? 17.007 -13.786 -12.046 1 97.3 95 SER A O 1
ATOM 802 N N . LEU A 1 96 ? 15.209 -12.489 -11.963 1 95.93 96 LEU A N 1
ATOM 803 C CA . LEU A 1 96 ? 15.273 -12.324 -10.515 1 95.93 96 LEU A CA 1
ATOM 804 C C . LEU A 1 96 ? 15.037 -13.654 -9.806 1 95.93 96 LEU A C 1
ATOM 806 O O . LEU A 1 96 ? 15.71 -13.964 -8.819 1 95.93 96 LEU A O 1
ATOM 810 N N . GLN A 1 97 ? 14.036 -14.367 -10.337 1 96.22 97 GLN A N 1
ATOM 811 C CA . GLN A 1 97 ? 13.75 -15.684 -9.778 1 96.22 97 GLN A CA 1
ATOM 812 C C . GLN A 1 97 ? 14.978 -16.587 -9.841 1 96.22 97 GLN A C 1
ATOM 814 O O . GLN A 1 97 ? 15.277 -17.306 -8.885 1 96.22 97 GLN A O 1
ATOM 819 N N . ALA A 1 98 ? 15.643 -16.561 -10.959 1 95.8 98 ALA A N 1
ATOM 820 C CA . ALA A 1 98 ? 16.835 -17.383 -11.148 1 95.8 98 ALA A CA 1
ATOM 821 C C . ALA A 1 98 ? 17.947 -16.965 -10.191 1 95.8 98 ALA A C 1
ATOM 823 O O . ALA A 1 98 ? 18.638 -17.815 -9.624 1 95.8 98 ALA A O 1
ATOM 824 N N . LYS A 1 99 ? 18.148 -15.742 -9.956 1 94.32 99 LYS A N 1
ATOM 825 C CA . LYS A 1 99 ? 19.206 -15.212 -9.1 1 94.32 99 LYS A CA 1
ATOM 826 C C . LYS A 1 99 ? 18.93 -15.52 -7.631 1 94.32 99 LYS A C 1
ATOM 828 O O . LYS A 1 99 ? 19.859 -15.764 -6.857 1 94.32 99 LYS A O 1
ATOM 833 N N . LEU A 1 100 ? 17.727 -15.508 -7.26 1 93.46 100 LEU A N 1
ATOM 834 C CA . LEU A 1 100 ? 17.363 -15.656 -5.855 1 93.46 100 LEU A CA 1
ATOM 835 C C . LEU A 1 100 ? 16.958 -17.094 -5.546 1 93.46 100 LEU A C 1
ATOM 837 O O . LEU A 1 100 ? 16.796 -17.461 -4.38 1 93.46 100 LEU A O 1
ATOM 841 N N . ASN A 1 101 ? 16.772 -17.851 -6.618 1 94.53 101 ASN A N 1
ATOM 842 C CA . ASN A 1 101 ? 16.307 -19.231 -6.528 1 94.53 101 ASN A CA 1
ATOM 843 C C . ASN A 1 101 ? 14.988 -19.329 -5.766 1 94.53 101 ASN A C 1
ATOM 845 O O . ASN A 1 101 ? 14.815 -20.217 -4.929 1 94.53 101 ASN A O 1
ATOM 849 N N . SER A 1 102 ? 14.191 -18.317 -5.975 1 95.16 102 SER A N 1
ATOM 850 C CA . SER A 1 102 ? 12.891 -18.241 -5.317 1 95.16 102 SER A CA 1
ATOM 851 C C . SER A 1 102 ? 11.961 -17.274 -6.041 1 95.16 102 SER A C 1
ATOM 853 O O . SER A 1 102 ? 12.275 -16.091 -6.184 1 95.16 102 SER A O 1
ATOM 855 N N . GLU A 1 103 ? 10.803 -17.706 -6.435 1 95.31 103 GLU A N 1
ATOM 856 C CA . GLU A 1 103 ? 9.796 -16.853 -7.058 1 95.31 103 GLU A CA 1
ATOM 857 C C . GLU A 1 103 ? 9.206 -15.87 -6.05 1 95.31 103 GLU A C 1
ATOM 859 O O . GLU A 1 103 ? 9.004 -14.696 -6.366 1 95.31 103 GLU A O 1
ATOM 864 N N . LEU A 1 104 ? 8.969 -16.406 -4.862 1 93.74 104 LEU A N 1
ATOM 865 C CA . LEU A 1 104 ? 8.377 -15.601 -3.799 1 93.74 104 LEU A CA 1
ATOM 866 C C . LEU A 1 104 ? 9.286 -14.434 -3.429 1 93.74 104 LEU A C 1
ATOM 868 O O . LEU A 1 104 ? 8.824 -13.299 -3.297 1 93.74 104 LEU A O 1
ATOM 872 N N . GLU A 1 105 ? 10.56 -14.687 -3.33 1 91.51 105 GLU A N 1
ATOM 873 C CA . GLU A 1 105 ? 11.514 -13.639 -2.98 1 91.51 105 GLU A CA 1
ATOM 874 C C . GLU A 1 105 ? 11.646 -12.616 -4.104 1 91.51 105 GLU A C 1
ATOM 876 O O . GLU A 1 105 ? 11.784 -11.418 -3.848 1 91.51 105 GLU A O 1
ATOM 881 N N . ALA A 1 106 ? 11.582 -13.097 -5.297 1 94.2 106 ALA A N 1
ATOM 882 C CA . ALA A 1 106 ? 11.612 -12.185 -6.437 1 94.2 106 ALA A CA 1
ATOM 883 C C . ALA A 1 106 ? 10.424 -11.228 -6.406 1 94.2 106 ALA A C 1
ATOM 885 O O . ALA A 1 106 ? 10.589 -10.018 -6.577 1 94.2 106 ALA A O 1
ATOM 886 N N . GLU A 1 107 ? 9.302 -11.739 -6.138 1 94.76 107 GLU A N 1
ATOM 887 C CA . GLU A 1 107 ? 8.088 -10.929 -6.103 1 94.76 107 GLU A CA 1
ATOM 888 C C . GLU A 1 107 ? 8.124 -9.929 -4.952 1 94.76 107 GLU A C 1
ATOM 890 O O . GLU A 1 107 ? 7.676 -8.79 -5.098 1 94.76 107 GLU A O 1
ATOM 895 N N . HIS A 1 108 ? 8.659 -10.336 -3.845 1 91.46 108 HIS A N 1
ATOM 896 C CA . HIS A 1 108 ? 8.799 -9.419 -2.719 1 91.46 108 HIS A CA 1
ATOM 897 C C . HIS A 1 108 ? 9.664 -8.22 -3.09 1 91.46 108 HIS A C 1
ATOM 899 O O . HIS A 1 108 ? 9.345 -7.084 -2.731 1 91.46 108 HIS A O 1
ATOM 905 N N . LEU A 1 109 ? 10.675 -8.489 -3.813 1 89.05 109 LEU A N 1
ATOM 906 C CA . LEU A 1 109 ? 11.562 -7.409 -4.231 1 89.05 109 LEU A CA 1
ATOM 907 C C . LEU A 1 109 ? 10.864 -6.487 -5.225 1 89.05 109 LEU A C 1
ATOM 909 O O . LEU A 1 109 ? 11.039 -5.267 -5.175 1 89.05 109 LEU A O 1
ATOM 913 N N . MET A 1 110 ? 10.105 -7.077 -6.016 1 93.51 110 MET A N 1
ATOM 914 C CA . MET A 1 110 ? 9.436 -6.325 -7.073 1 93.51 110 MET A CA 1
ATOM 915 C C . MET A 1 110 ? 8.309 -5.47 -6.502 1 93.51 110 MET A C 1
ATOM 917 O O . MET A 1 110 ? 7.946 -4.446 -7.083 1 93.51 110 MET A O 1
ATOM 921 N N . MET A 1 111 ? 7.826 -5.821 -5.354 1 91.18 111 MET A N 1
ATOM 922 C CA . MET A 1 111 ? 6.663 -5.149 -4.781 1 91.18 111 MET A CA 1
ATOM 923 C C . MET A 1 111 ? 7 -3.712 -4.396 1 91.18 111 MET A C 1
ATOM 925 O O . MET A 1 111 ? 6.153 -2.823 -4.497 1 91.18 111 MET A O 1
ATOM 929 N N . ASP A 1 112 ? 8.209 -3.516 -3.998 1 85.52 112 ASP A N 1
ATOM 930 C CA . ASP A 1 112 ? 8.626 -2.164 -3.64 1 85.52 112 ASP A CA 1
ATOM 931 C C . ASP A 1 112 ? 8.557 -1.231 -4.847 1 85.52 112 ASP A C 1
ATOM 933 O O . ASP A 1 112 ? 8.097 -0.093 -4.733 1 85.52 112 ASP A O 1
ATOM 937 N N . ALA A 1 113 ? 9.065 -1.742 -5.925 1 89.37 113 ALA A N 1
ATOM 938 C CA . ALA A 1 113 ? 9.017 -0.964 -7.16 1 89.37 113 ALA A CA 1
ATOM 939 C C . ALA A 1 113 ? 7.576 -0.704 -7.589 1 89.37 113 ALA A C 1
ATOM 941 O O . ALA A 1 113 ? 7.248 0.39 -8.054 1 89.37 113 ALA A O 1
ATOM 942 N N . LEU A 1 114 ? 6.77 -1.683 -7.439 1 92.12 114 LEU A N 1
ATOM 943 C CA . LEU A 1 114 ? 5.358 -1.538 -7.777 1 92.12 114 LEU A CA 1
ATOM 944 C C . LEU A 1 114 ? 4.692 -0.49 -6.892 1 92.12 114 LEU A C 1
ATOM 946 O O . LEU A 1 114 ? 3.995 0.397 -7.39 1 92.12 114 LEU A O 1
ATOM 950 N N . ALA A 1 115 ? 4.91 -0.582 -5.624 1 86.74 115 ALA A N 1
ATOM 951 C CA . ALA A 1 115 ? 4.321 0.354 -4.67 1 86.74 115 ALA A CA 1
ATOM 952 C C . ALA A 1 115 ? 4.748 1.787 -4.973 1 86.74 115 ALA A C 1
ATOM 954 O O . ALA A 1 115 ? 3.922 2.703 -4.961 1 86.74 115 ALA A O 1
ATOM 955 N N . GLU A 1 116 ? 5.972 1.997 -5.291 1 86.83 116 GLU A N 1
ATOM 956 C CA . GLU A 1 116 ? 6.484 3.325 -5.618 1 86.83 116 GLU A CA 1
ATOM 957 C C . GLU A 1 116 ? 5.837 3.868 -6.889 1 86.83 116 GLU A C 1
ATOM 959 O O . GLU A 1 116 ? 5.523 5.057 -6.972 1 86.83 116 GLU A O 1
ATOM 964 N N 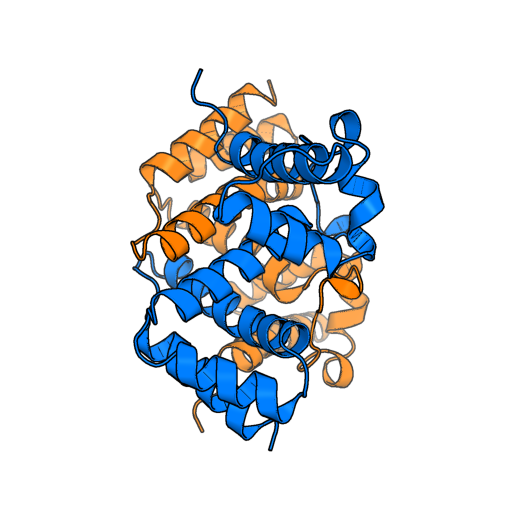. THR A 1 117 ? 5.696 3.002 -7.779 1 90.46 117 THR A N 1
ATOM 965 C CA . THR A 1 117 ? 5.09 3.387 -9.049 1 90.46 117 THR A CA 1
ATOM 966 C C . THR A 1 117 ? 3.634 3.799 -8.85 1 90.46 117 THR A C 1
ATOM 968 O O . THR A 1 117 ? 3.184 4.799 -9.413 1 90.46 117 THR A O 1
ATOM 971 N N . LEU A 1 118 ? 2.946 3.057 -8.068 1 88.56 118 LEU A N 1
ATOM 972 C CA . LEU A 1 118 ? 1.548 3.366 -7.786 1 88.56 118 LEU A CA 1
ATOM 973 C C . LEU A 1 118 ? 1.425 4.677 -7.018 1 88.56 118 LEU A C 1
ATOM 975 O O . LEU A 1 118 ? 0.545 5.491 -7.307 1 88.56 118 LEU A O 1
ATOM 979 N N . TRP A 1 119 ? 2.257 4.873 -6.095 1 84.61 119 TRP A N 1
ATOM 980 C CA . TRP A 1 119 ? 2.259 6.1 -5.304 1 84.61 119 TRP A CA 1
ATOM 981 C C . TRP A 1 119 ? 2.498 7.318 -6.19 1 84.61 119 TRP A C 1
ATOM 983 O O . TRP A 1 119 ? 1.822 8.34 -6.047 1 84.61 119 TRP A O 1
ATOM 993 N N . GLN A 1 120 ? 3.467 7.168 -7.053 1 87.64 120 GLN A N 1
ATOM 994 C CA . GLN A 1 120 ? 3.77 8.28 -7.949 1 87.64 120 GLN A CA 1
ATOM 995 C C . GLN A 1 120 ? 2.595 8.573 -8.878 1 87.64 120 GLN A C 1
ATOM 997 O O . GLN A 1 120 ? 2.299 9.734 -9.166 1 87.64 120 GLN A O 1
ATOM 1002 N N . ALA A 1 121 ? 1.991 7.529 -9.38 1 88.11 121 ALA A N 1
ATOM 1003 C CA . ALA A 1 121 ? 0.834 7.692 -10.256 1 88.11 121 ALA A CA 1
ATOM 1004 C C . ALA A 1 121 ? -0.283 8.457 -9.552 1 88.11 121 ALA A C 1
ATOM 1006 O O . ALA A 1 121 ? -0.919 9.328 -10.15 1 88.11 121 ALA A O 1
ATOM 1007 N N . GLN A 1 122 ? -0.545 8.106 -8.345 1 84.06 122 GLN A N 1
ATOM 1008 C CA . GLN A 1 122 ? -1.581 8.766 -7.558 1 84.06 122 GLN A CA 1
ATOM 1009 C C . GLN A 1 122 ? -1.22 10.223 -7.283 1 84.06 122 GLN A C 1
ATOM 1011 O O . GLN A 1 122 ? -2.069 11.11 -7.392 1 84.06 122 GLN A O 1
ATOM 1016 N N . ARG A 1 123 ? -0.047 10.459 -6.905 1 82.06 123 ARG A N 1
ATOM 1017 C CA . ARG A 1 123 ? 0.42 11.804 -6.588 1 82.06 123 ARG A CA 1
ATOM 1018 C C . ARG A 1 123 ? 0.273 12.733 -7.789 1 82.06 123 ARG A C 1
ATOM 1020 O O . ARG A 1 123 ? -0.122 13.891 -7.64 1 82.06 123 ARG A O 1
ATOM 1027 N N . ASP A 1 124 ? 0.569 12.181 -8.941 1 86.11 124 ASP A N 1
ATOM 1028 C CA . ASP A 1 124 ? 0.56 12.983 -10.161 1 86.11 124 ASP A CA 1
ATOM 1029 C C . ASP A 1 124 ? -0.784 12.875 -10.879 1 86.11 124 ASP A C 1
ATOM 1031 O O . ASP A 1 124 ? -0.998 13.521 -11.907 1 86.11 124 ASP A O 1
ATOM 1035 N N . ASN A 1 125 ? -1.653 12.076 -10.424 1 85.14 125 ASN A N 1
ATOM 1036 C CA . ASN A 1 125 ? -2.958 11.795 -11.012 1 85.14 125 ASN A CA 1
ATOM 1037 C C . ASN A 1 125 ? -2.834 11.345 -12.465 1 85.14 125 ASN A C 1
ATOM 1039 O O . ASN A 1 125 ? -3.464 11.921 -13.354 1 85.14 125 ASN A O 1
ATOM 1043 N N . LYS A 1 126 ? -1.954 10.376 -12.735 1 89.28 126 LYS A N 1
ATOM 1044 C CA . LYS A 1 126 ? -1.694 9.795 -14.049 1 89.28 126 LYS A CA 1
ATOM 1045 C C . LYS A 1 126 ? -1.674 8.271 -13.981 1 89.28 126 LYS A C 1
ATOM 1047 O O . LYS A 1 126 ? -1.709 7.692 -12.893 1 89.28 126 LYS A O 1
ATOM 1052 N N . ALA A 1 127 ? -1.744 7.679 -15.176 1 90.24 127 ALA A N 1
ATOM 1053 C CA . ALA A 1 127 ? -1.538 6.234 -15.237 1 90.24 127 ALA A CA 1
ATOM 1054 C C . ALA A 1 127 ? -0.131 5.86 -14.781 1 90.24 127 ALA A C 1
ATOM 1056 O O . ALA A 1 127 ? 0.806 6.649 -14.928 1 90.24 127 ALA A O 1
ATOM 1057 N N . PRO A 1 128 ? 0.037 4.656 -14.123 1 91.23 128 PRO A N 1
ATOM 1058 C CA . PRO A 1 128 ? 1.393 4.216 -13.786 1 91.23 128 PRO A CA 1
ATOM 1059 C C . PRO A 1 128 ? 2.34 4.254 -14.983 1 91.23 128 PRO A C 1
ATOM 1061 O O . PRO A 1 128 ? 1.957 3.869 -16.091 1 91.23 128 PRO A O 1
ATOM 1064 N N . ASP A 1 129 ? 3.477 4.831 -14.818 1 92.32 129 ASP A N 1
ATOM 1065 C CA . ASP A 1 129 ? 4.495 4.913 -15.861 1 92.32 129 ASP A CA 1
ATOM 1066 C C . ASP A 1 129 ? 5.214 3.576 -16.033 1 92.32 129 ASP A C 1
ATOM 1068 O O . ASP A 1 129 ? 6.117 3.247 -15.261 1 92.32 129 ASP A O 1
ATOM 1072 N N . GLU A 1 130 ? 4.87 2.851 -17.053 1 92.9 130 GLU A N 1
ATOM 1073 C CA . GLU A 1 130 ? 5.393 1.508 -17.287 1 92.9 130 GLU A CA 1
ATOM 1074 C C . GLU A 1 130 ? 6.904 1.532 -17.496 1 92.9 130 GLU A C 1
ATOM 1076 O O . GLU A 1 130 ? 7.614 0.637 -17.035 1 92.9 130 GLU A O 1
ATOM 1081 N N . ASN A 1 131 ? 7.369 2.545 -18.163 1 93.77 131 ASN A N 1
ATOM 1082 C CA . ASN A 1 131 ? 8.8 2.648 -18.427 1 93.77 131 ASN A CA 1
ATOM 1083 C C . ASN A 1 131 ? 9.591 2.885 -17.143 1 93.77 131 ASN A C 1
ATOM 1085 O O . ASN A 1 131 ? 10.64 2.272 -16.933 1 93.77 131 ASN A O 1
ATOM 1089 N N . LEU A 1 132 ? 9.105 3.739 -16.379 1 91.19 132 LEU A N 1
ATOM 1090 C CA . LEU A 1 132 ? 9.761 4.006 -15.104 1 91.19 132 LEU A CA 1
ATOM 1091 C C . LEU A 1 132 ? 9.741 2.769 -14.212 1 91.19 132 LEU A C 1
ATOM 1093 O O . LEU A 1 132 ? 10.721 2.479 -13.523 1 91.19 132 LEU A O 1
ATOM 1097 N N . TYR A 1 133 ? 8.627 2.088 -14.161 1 94.07 133 TYR A N 1
ATOM 1098 C CA . TYR A 1 133 ? 8.486 0.848 -13.406 1 94.07 133 TYR A CA 1
ATOM 1099 C C . TYR A 1 133 ? 9.532 -0.174 -13.835 1 94.07 133 TYR A C 1
ATOM 1101 O O . TYR A 1 133 ? 10.241 -0.735 -12.997 1 94.07 133 TYR A O 1
ATOM 1109 N N . LEU A 1 134 ? 9.707 -0.351 -15.161 1 95.49 134 LEU A N 1
ATOM 1110 C CA . LEU A 1 134 ? 10.674 -1.311 -15.682 1 95.49 134 LEU A CA 1
ATOM 1111 C C . LEU A 1 134 ? 12.098 -0.892 -15.332 1 95.49 134 LEU A C 1
ATOM 1113 O O . LEU A 1 134 ? 12.943 -1.739 -15.033 1 95.49 134 LEU A O 1
ATOM 1117 N N . LYS A 1 135 ? 12.311 0.357 -15.407 1 93.71 135 LYS A N 1
ATOM 1118 C CA . LYS A 1 135 ? 13.629 0.866 -15.041 1 93.71 135 LYS A CA 1
ATOM 1119 C C . LYS A 1 135 ? 13.954 0.555 -13.583 1 93.71 135 LYS A C 1
ATOM 1121 O O . LYS A 1 135 ? 15.075 0.155 -13.263 1 93.71 135 LYS A O 1
ATOM 1126 N N . ARG A 1 136 ? 12.993 0.691 -12.686 1 91.06 136 ARG A N 1
ATOM 1127 C CA . ARG A 1 136 ? 13.171 0.368 -11.274 1 91.06 136 ARG A CA 1
ATOM 1128 C C . ARG A 1 136 ? 13.472 -1.115 -11.085 1 91.06 136 ARG A C 1
ATOM 1130 O O . ARG A 1 136 ? 14.329 -1.482 -10.278 1 91.06 136 ARG A O 1
ATOM 1137 N N . LEU A 1 137 ? 12.808 -1.882 -11.807 1 94.1 137 LEU A N 1
ATOM 1138 C CA . LEU A 1 137 ? 12.978 -3.326 -11.694 1 94.1 137 LEU A CA 1
ATOM 1139 C C . LEU A 1 137 ? 14.346 -3.754 -12.216 1 94.1 137 LEU A C 1
ATOM 1141 O O . LEU A 1 137 ? 14.981 -4.645 -11.646 1 94.1 137 LEU A O 1
ATOM 1145 N N . LYS A 1 138 ? 14.76 -3.168 -13.304 1 93.29 138 LYS A N 1
ATOM 1146 C CA . LYS A 1 138 ? 16.066 -3.492 -13.872 1 93.29 138 LYS A CA 1
ATOM 1147 C C . LYS A 1 138 ? 17.191 -3.119 -12.911 1 93.29 138 LYS A C 1
ATOM 1149 O O . LYS A 1 138 ? 18.224 -3.79 -12.866 1 93.29 138 LYS A O 1
ATOM 1154 N N . LYS A 1 139 ? 16.98 -2.139 -12.213 1 89.41 139 LYS A N 1
ATOM 1155 C CA . LYS A 1 139 ? 17.957 -1.758 -11.197 1 89.41 139 LYS A CA 1
ATOM 1156 C C . LYS A 1 139 ? 18.094 -2.842 -10.132 1 89.41 139 LYS A C 1
ATOM 1158 O O . LYS A 1 139 ? 19.19 -3.083 -9.621 1 89.41 139 LYS A O 1
ATOM 1163 N N . LEU A 1 140 ? 17.006 -3.439 -9.772 1 85.92 140 LEU A N 1
ATOM 1164 C CA . LEU A 1 140 ? 17.029 -4.543 -8.82 1 85.92 140 LEU A CA 1
ATOM 1165 C C . LEU A 1 140 ? 17.899 -5.686 -9.333 1 85.92 140 LEU A C 1
ATOM 1167 O O . LEU A 1 140 ? 18.59 -6.344 -8.552 1 85.92 140 LEU A O 1
ATOM 1171 N N . LEU A 1 141 ? 17.812 -5.905 -10.604 1 87.24 141 LEU A N 1
ATOM 1172 C CA . LEU A 1 141 ? 18.608 -6.965 -11.213 1 87.24 141 LEU A CA 1
ATOM 1173 C C . LEU A 1 141 ? 20.098 -6.706 -11.017 1 87.24 141 LEU A C 1
ATOM 1175 O O . LEU A 1 141 ? 20.877 -7.645 -10.838 1 87.24 141 LEU A O 1
ATOM 1179 N N . LYS A 1 142 ? 20.463 -5.442 -10.976 1 86.31 142 LYS A N 1
ATOM 1180 C CA . LYS A 1 142 ? 21.868 -5.071 -10.833 1 86.31 142 LYS A CA 1
ATOM 1181 C C . LYS A 1 142 ? 22.332 -5.222 -9.387 1 86.31 142 LYS A C 1
ATOM 1183 O O . LYS A 1 142 ? 23.511 -5.477 -9.132 1 86.31 142 LYS A O 1
ATOM 1188 N N . GLN A 1 143 ? 21.473 -5.09 -8.517 1 79.58 143 GLN A N 1
ATOM 1189 C CA . GLN A 1 143 ? 21.81 -5.177 -7.1 1 79.58 143 GLN A CA 1
ATOM 1190 C C . GLN A 1 143 ? 21.963 -6.63 -6.66 1 79.58 143 GLN A C 1
ATOM 1192 O O . GLN A 1 143 ? 22.728 -6.928 -5.74 1 79.58 143 GLN A O 1
ATOM 1197 N N . TYR A 1 144 ? 21.189 -7.45 -7.244 1 71.76 144 TYR A N 1
ATOM 1198 C CA . TYR A 1 144 ? 21.233 -8.857 -6.859 1 71.76 144 TYR A CA 1
ATOM 1199 C C . TYR A 1 144 ? 21.98 -9.683 -7.899 1 71.76 144 TYR A C 1
ATOM 1201 O O . TYR A 1 144 ? 21.369 -10.231 -8.821 1 71.76 144 TYR A O 1
ATOM 1209 N N . LYS A 1 145 ? 23.339 -9.34 -8.282 1 63.18 145 LYS A N 1
ATOM 1210 C CA . LYS A 1 145 ? 24.24 -10.048 -9.187 1 63.18 145 LYS A CA 1
ATOM 1211 C C . LYS A 1 145 ? 24.732 -11.351 -8.564 1 63.18 145 LYS A C 1
ATOM 1213 O O . LYS A 1 145 ? 25.005 -11.408 -7.363 1 63.18 145 LYS A O 1
ATOM 1218 N N . MET B 1 1 ? 23.374 9.623 -11.993 1 19.26 1 MET B N 1
ATOM 1219 C CA . MET B 1 1 ? 23.209 8.718 -10.859 1 19.26 1 MET B CA 1
ATOM 1220 C C . MET B 1 1 ? 21.749 8.655 -10.421 1 19.26 1 MET B C 1
ATOM 1222 O O . MET B 1 1 ? 21.193 9.651 -9.956 1 19.26 1 MET B O 1
ATOM 1226 N N . PHE B 1 2 ? 20.833 8.232 -11.292 1 27.49 2 PHE B N 1
ATOM 1227 C CA . PHE B 1 2 ? 19.38 8.119 -11.235 1 27.49 2 PHE B CA 1
ATOM 1228 C C . PHE B 1 2 ? 18.921 7.736 -9.834 1 27.49 2 PHE B C 1
ATOM 1230 O O . PHE B 1 2 ? 19.253 6.656 -9.339 1 27.49 2 PHE B O 1
ATOM 1237 N N . SER B 1 3 ? 19.108 8.553 -8.832 1 37.74 3 SER B N 1
ATOM 1238 C CA . SER B 1 3 ? 18.741 8.545 -7.42 1 37.74 3 SER B CA 1
ATOM 1239 C C . SER B 1 3 ? 17.459 7.752 -7.187 1 37.74 3 SER B C 1
ATOM 1241 O O . SER B 1 3 ? 16.486 7.903 -7.929 1 37.74 3 SER B O 1
ATOM 1243 N N . ASP B 1 4 ? 17.539 6.517 -6.693 1 54.54 4 ASP B N 1
ATOM 1244 C CA . ASP B 1 4 ? 16.508 5.505 -6.485 1 54.54 4 ASP B CA 1
ATOM 1245 C C . ASP B 1 4 ? 15.284 6.102 -5.795 1 54.54 4 ASP B C 1
ATOM 1247 O O . ASP B 1 4 ? 15.41 6.778 -4.772 1 54.54 4 ASP B O 1
ATOM 1251 N N . ASN B 1 5 ? 14.318 6.416 -6.63 1 66.91 5 ASN B N 1
ATOM 1252 C CA . ASN B 1 5 ? 13.095 7.082 -6.195 1 66.91 5 ASN B CA 1
ATOM 1253 C C . ASN B 1 5 ? 12.68 6.635 -4.796 1 66.91 5 ASN B C 1
ATOM 1255 O O . ASN B 1 5 ? 12.322 7.462 -3.956 1 66.91 5 ASN B O 1
ATOM 1259 N N . ARG B 1 6 ? 13.047 5.438 -4.44 1 76.95 6 ARG B N 1
ATOM 1260 C CA . ARG B 1 6 ? 12.728 4.958 -3.1 1 76.95 6 ARG B CA 1
ATOM 1261 C C . ARG B 1 6 ? 13.656 5.577 -2.06 1 76.95 6 ARG B C 1
ATOM 1263 O O . ARG B 1 6 ? 13.196 6.107 -1.047 1 76.95 6 ARG B O 1
ATOM 1270 N N . THR B 1 7 ? 14.937 5.561 -2.42 1 82.12 7 THR B N 1
ATOM 1271 C CA . THR B 1 7 ? 15.934 6.085 -1.493 1 82.12 7 THR B CA 1
ATOM 1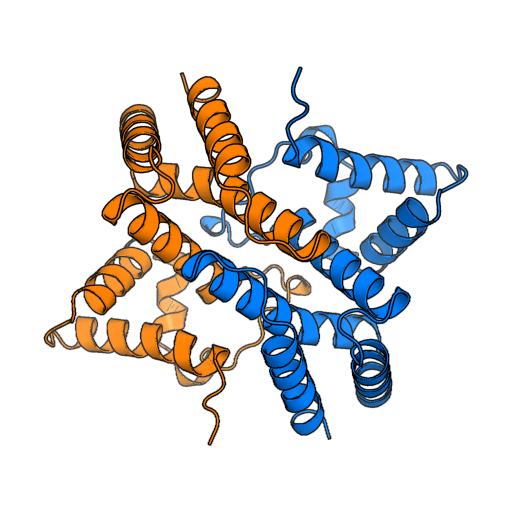272 C C . THR B 1 7 ? 15.771 7.593 -1.319 1 82.12 7 THR B C 1
ATOM 1274 O O . THR B 1 7 ? 15.907 8.113 -0.21 1 82.12 7 THR B O 1
ATOM 1277 N N . GLU B 1 8 ? 15.445 8.169 -2.362 1 84.49 8 GLU B N 1
ATOM 1278 C CA . GLU B 1 8 ? 15.259 9.616 -2.307 1 84.49 8 GLU B CA 1
ATOM 1279 C C . GLU B 1 8 ? 14.052 9.985 -1.449 1 84.49 8 GLU B C 1
ATOM 1281 O O . GLU B 1 8 ? 14.124 10.904 -0.631 1 84.49 8 GLU B O 1
ATOM 1286 N N . LEU B 1 9 ? 13.016 9.317 -1.675 1 85.3 9 LEU B N 1
ATOM 1287 C CA . LEU B 1 9 ? 11.8 9.563 -0.908 1 85.3 9 LEU B CA 1
ATOM 1288 C C . LEU B 1 9 ? 12.032 9.303 0.577 1 85.3 9 LEU B C 1
ATOM 1290 O O . LEU B 1 9 ? 11.628 10.104 1.423 1 85.3 9 LEU B O 1
ATOM 1294 N N . ARG B 1 10 ? 12.727 8.237 0.88 1 92.24 10 ARG B N 1
ATOM 1295 C CA . ARG B 1 10 ? 12.998 7.9 2.273 1 92.24 10 ARG B CA 1
ATOM 1296 C C . ARG B 1 10 ? 13.952 8.909 2.905 1 92.24 10 ARG B C 1
ATOM 1298 O O . ARG B 1 10 ? 13.775 9.298 4.061 1 92.24 10 ARG B O 1
ATOM 1305 N N . GLN B 1 11 ? 14.892 9.303 2.117 1 94.48 11 GLN B N 1
ATOM 1306 C CA . GLN B 1 11 ? 15.852 10.296 2.59 1 94.48 11 GLN B CA 1
ATOM 1307 C C . GLN B 1 11 ? 15.151 11.586 3.003 1 94.48 11 GLN B C 1
ATOM 1309 O O . GLN B 1 11 ? 15.561 12.242 3.963 1 94.48 11 GLN B O 1
ATOM 1314 N N . GLN B 1 12 ? 14.169 11.933 2.26 1 95.07 12 GLN B N 1
ATOM 1315 C CA . GLN B 1 12 ? 13.423 13.148 2.568 1 95.07 12 GLN B CA 1
ATOM 1316 C C . GLN B 1 12 ? 12.79 13.069 3.954 1 95.07 12 GLN B C 1
ATOM 1318 O O . GLN B 1 12 ? 12.723 14.071 4.67 1 95.07 12 GLN B O 1
ATOM 1323 N N . PHE B 1 13 ? 12.361 11.917 4.362 1 97.05 13 PHE B N 1
ATOM 1324 C CA . PHE B 1 13 ? 11.783 11.742 5.689 1 97.05 13 PHE B CA 1
ATOM 1325 C C . PHE B 1 13 ? 12.841 11.927 6.77 1 97.05 13 PHE B C 1
ATOM 1327 O O . PHE B 1 13 ? 12.611 12.626 7.758 1 97.05 13 PHE B O 1
ATOM 1334 N N . PHE B 1 14 ? 13.94 11.302 6.561 1 97.59 14 PHE B N 1
ATOM 1335 C CA . PHE B 1 14 ? 15.019 11.39 7.538 1 97.59 14 PHE B CA 1
ATOM 1336 C C . PHE B 1 14 ? 15.536 12.819 7.647 1 97.59 14 PHE B C 1
ATOM 1338 O O . PHE B 1 14 ? 15.75 13.325 8.75 1 97.59 14 PHE B O 1
ATOM 1345 N N . ASP B 1 15 ? 15.685 13.429 6.503 1 97.29 15 ASP B N 1
ATOM 1346 C CA . ASP B 1 15 ? 16.184 14.801 6.49 1 97.29 15 ASP B CA 1
ATOM 1347 C C . ASP B 1 15 ? 15.243 15.735 7.246 1 97.29 15 ASP B C 1
ATOM 1349 O O . ASP B 1 15 ? 15.688 16.556 8.051 1 97.29 15 ASP B O 1
ATOM 1353 N N . ALA B 1 16 ? 13.986 15.611 6.979 1 97.98 16 ALA B N 1
ATOM 1354 C CA . ALA B 1 16 ? 12.999 16.459 7.642 1 97.98 16 ALA B CA 1
ATOM 1355 C C . ALA B 1 16 ? 13.028 16.258 9.154 1 97.98 16 ALA B C 1
ATOM 1357 O O . ALA B 1 16 ? 13.012 17.227 9.916 1 97.98 16 ALA B O 1
ATOM 1358 N N . TRP B 1 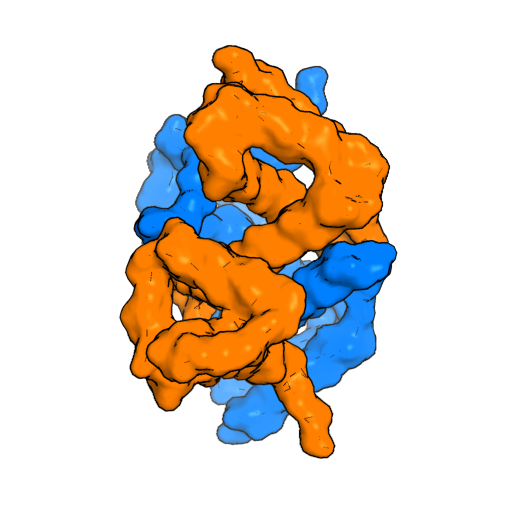17 ? 13.096 15.035 9.549 1 97.71 17 TRP B N 1
ATOM 1359 C CA . TRP B 1 17 ? 13.071 14.708 10.971 1 97.71 17 TRP B CA 1
ATOM 1360 C C . TRP B 1 17 ? 14.328 15.219 11.668 1 97.71 17 TRP B C 1
ATOM 1362 O O . TRP B 1 17 ? 14.257 15.748 12.78 1 97.71 17 TRP B O 1
ATOM 1372 N N . GLN B 1 18 ? 15.408 15.063 11.046 1 96.67 18 GLN B N 1
ATOM 1373 C CA . GLN B 1 18 ? 16.664 15.558 11.6 1 96.67 18 GLN B CA 1
ATOM 1374 C C . GLN B 1 18 ? 16.644 17.077 11.738 1 96.67 18 GLN B C 1
ATOM 1376 O O . GLN B 1 18 ? 17.11 17.621 12.741 1 96.67 18 GLN B O 1
ATOM 1381 N N . LYS B 1 19 ? 16.156 17.726 10.7 1 97.43 19 LYS B N 1
ATOM 1382 C CA . LYS B 1 19 ? 16.041 19.18 10.765 1 97.43 19 LYS B CA 1
ATOM 1383 C C . LYS B 1 19 ? 15.172 19.611 11.943 1 97.43 19 LYS B C 1
ATOM 1385 O O . LYS B 1 19 ? 15.49 20.581 12.634 1 97.43 19 LYS B O 1
ATOM 1390 N N . GLN B 1 20 ? 14.107 18.904 12.094 1 96.67 20 GLN B N 1
ATOM 1391 C CA . GLN B 1 20 ? 13.208 19.205 13.203 1 96.67 20 GLN B CA 1
ATOM 1392 C C . GLN B 1 20 ? 13.915 19.038 14.545 1 96.67 20 GLN B C 1
ATOM 1394 O O . GLN B 1 20 ? 13.792 19.89 15.428 1 96.67 20 GLN B O 1
ATOM 1399 N N . GLU B 1 21 ? 14.646 18.006 14.737 1 95.14 21 GLU B N 1
ATOM 1400 C CA . GLU B 1 21 ? 15.355 17.719 15.98 1 95.14 21 GLU B CA 1
ATOM 1401 C C . GLU B 1 21 ? 16.428 18.769 16.259 1 95.14 21 GLU B C 1
ATOM 1403 O O . GLU B 1 21 ? 16.711 19.082 17.417 1 95.14 21 GLU B O 1
ATOM 1408 N N . ASN B 1 22 ? 16.943 19.272 15.267 1 96.15 22 ASN B N 1
ATOM 1409 C CA . ASN B 1 22 ? 17.995 20.273 15.403 1 96.15 22 ASN B CA 1
ATOM 1410 C C . ASN B 1 22 ? 17.428 21.69 15.381 1 96.15 22 ASN B C 1
ATOM 1412 O O . ASN B 1 22 ? 18.181 22.663 15.307 1 96.15 22 ASN B O 1
ATOM 1416 N N . ASN B 1 23 ? 16.116 21.759 15.347 1 96.63 23 ASN B N 1
ATOM 1417 C CA . ASN B 1 23 ? 15.416 23.039 15.356 1 96.63 23 ASN B CA 1
ATOM 1418 C C . ASN B 1 23 ? 15.811 23.903 14.162 1 96.63 23 ASN B C 1
ATOM 1420 O O . ASN B 1 23 ? 16.049 25.103 14.311 1 96.63 23 ASN B O 1
ATOM 1424 N N . GLU B 1 24 ? 16.046 23.309 13.038 1 97.3 24 GLU B N 1
ATOM 1425 C CA . GLU B 1 24 ? 16.32 24.026 11.796 1 97.3 24 GLU B CA 1
ATOM 1426 C C . GLU B 1 24 ? 15.027 24.443 11.103 1 97.3 24 GLU B C 1
ATOM 1428 O O . GLU B 1 24 ? 13.946 23.965 11.453 1 97.3 24 GLU B O 1
ATOM 1433 N N . ILE B 1 25 ? 15.173 25.323 10.155 1 97.58 25 ILE B N 1
ATOM 1434 C CA . ILE B 1 25 ? 14.027 25.806 9.392 1 97.58 25 ILE B CA 1
ATOM 1435 C C . ILE B 1 25 ? 13.53 24.706 8.456 1 97.58 25 ILE B C 1
ATOM 1437 O O . ILE B 1 25 ? 14.324 24.071 7.758 1 97.58 25 ILE B O 1
ATOM 1441 N N . LEU B 1 26 ? 12.242 24.49 8.477 1 97.83 26 LEU B N 1
ATOM 1442 C CA . LEU B 1 26 ? 11.616 23.47 7.642 1 97.83 26 LEU B CA 1
ATOM 1443 C C . LEU B 1 26 ? 10.846 24.108 6.49 1 97.83 26 LEU B C 1
ATOM 1445 O O . LEU B 1 26 ? 10.199 25.142 6.668 1 97.83 26 LEU B O 1
ATOM 1449 N N . SER B 1 27 ? 10.957 23.523 5.318 1 97.38 27 SER B N 1
ATOM 1450 C CA . SER B 1 27 ? 10.014 23.858 4.256 1 97.38 27 SER B CA 1
ATOM 1451 C C . SER B 1 27 ? 8.601 23.405 4.608 1 97.38 27 SER B C 1
ATOM 1453 O O . SER B 1 27 ? 8.409 22.621 5.539 1 97.38 27 SER B O 1
ATOM 1455 N N . PRO B 1 28 ? 7.592 23.864 3.824 1 96.5 28 PRO B N 1
ATOM 1456 C CA . PRO B 1 28 ? 6.218 23.435 4.097 1 96.5 28 PRO B CA 1
ATOM 1457 C C . PRO B 1 28 ? 6.044 21.92 4.008 1 96.5 28 PRO B C 1
ATOM 1459 O O . PRO B 1 28 ? 5.389 21.319 4.864 1 96.5 28 PRO B O 1
ATOM 1462 N N . LEU B 1 29 ? 6.635 21.318 3.093 1 94.84 29 LEU B N 1
ATOM 1463 C CA . LEU B 1 29 ? 6.556 19.869 2.947 1 94.84 29 LEU B CA 1
ATOM 1464 C C . LEU B 1 29 ? 7.258 19.167 4.104 1 94.84 29 LEU B C 1
ATOM 1466 O O . LEU B 1 29 ? 6.735 18.195 4.655 1 94.84 29 LEU B O 1
ATOM 1470 N N . GLU B 1 30 ? 8.426 19.667 4.419 1 97.42 30 GLU B N 1
ATOM 1471 C CA . GLU B 1 30 ? 9.167 19.088 5.536 1 97.42 30 GLU B CA 1
ATOM 1472 C C . GLU B 1 30 ? 8.383 19.205 6.839 1 97.42 30 GLU B C 1
ATOM 1474 O O . GLU B 1 30 ? 8.397 18.289 7.663 1 97.42 30 GLU B O 1
ATOM 1479 N N . ALA B 1 31 ? 7.683 20.318 7.028 1 97.87 31 ALA B N 1
ATOM 1480 C CA . ALA B 1 31 ? 6.862 20.514 8.219 1 97.87 31 ALA B CA 1
ATOM 1481 C C . ALA B 1 31 ? 5.738 19.483 8.287 1 97.87 31 ALA B C 1
ATOM 1483 O O . ALA B 1 31 ? 5.457 18.931 9.353 1 97.87 31 ALA B O 1
ATOM 1484 N N . THR B 1 32 ? 5.158 19.236 7.121 1 97.24 32 THR B N 1
ATOM 1485 C CA . THR B 1 32 ? 4.087 18.247 7.064 1 97.24 32 THR B CA 1
ATOM 1486 C C . THR B 1 32 ? 4.625 16.85 7.359 1 97.24 32 THR B C 1
ATOM 1488 O O . THR B 1 32 ? 3.994 16.076 8.082 1 97.24 32 THR B O 1
ATOM 1491 N N . ILE B 1 33 ? 5.764 16.562 6.798 1 97.52 33 ILE B N 1
ATOM 1492 C CA . ILE B 1 33 ? 6.411 15.278 7.045 1 97.52 33 ILE B CA 1
ATOM 1493 C C . ILE B 1 33 ? 6.65 15.101 8.543 1 97.52 33 ILE B C 1
ATOM 1495 O O . ILE B 1 33 ? 6.3 14.067 9.116 1 97.52 33 ILE B O 1
ATOM 1499 N N . CYS B 1 34 ? 7.183 16.097 9.203 1 97.96 34 CYS B N 1
ATOM 1500 C CA . CYS B 1 34 ? 7.494 16.032 10.626 1 97.96 34 CYS B CA 1
ATOM 1501 C C . CYS B 1 34 ? 6.225 15.881 11.456 1 97.96 34 CYS B C 1
ATOM 1503 O O . CYS B 1 34 ? 6.216 15.167 12.461 1 97.96 34 CYS B O 1
ATOM 1505 N N . GLN B 1 35 ? 5.192 16.539 11.059 1 97.64 35 GLN B N 1
ATOM 1506 C CA . GLN B 1 35 ? 3.921 16.422 11.766 1 97.64 35 GLN B CA 1
ATOM 1507 C C . GLN B 1 35 ? 3.394 14.991 11.718 1 97.64 35 GLN B C 1
ATOM 1509 O O . GLN B 1 35 ? 2.955 14.451 12.736 1 97.64 35 GLN B O 1
ATOM 1514 N N . VAL B 1 36 ? 3.454 14.406 10.527 1 96.89 36 VAL B N 1
ATOM 1515 C CA . VAL B 1 36 ? 2.95 13.046 10.364 1 96.89 36 VAL B CA 1
ATOM 1516 C C . VAL B 1 36 ? 3.802 12.077 11.18 1 96.89 36 VAL B C 1
ATOM 1518 O O . VAL B 1 36 ? 3.274 11.17 11.827 1 96.89 36 VAL B O 1
ATOM 1521 N N . ILE B 1 37 ? 5.101 12.26 11.156 1 96.32 37 ILE B N 1
ATOM 1522 C CA . ILE B 1 37 ? 5.983 11.415 11.954 1 96.32 37 ILE B CA 1
ATOM 1523 C C . ILE B 1 37 ? 5.663 11.589 13.436 1 96.32 37 ILE B C 1
ATOM 1525 O O . ILE B 1 37 ? 5.564 10.608 14.176 1 96.32 37 ILE B O 1
ATOM 1529 N N . ALA B 1 38 ? 5.492 12.856 13.879 1 96.78 38 ALA B N 1
ATOM 1530 C CA . ALA B 1 38 ? 5.208 13.152 15.281 1 96.78 38 ALA B CA 1
ATOM 1531 C C . ALA B 1 38 ? 3.937 12.445 15.744 1 96.78 38 ALA B C 1
ATOM 1533 O O . ALA B 1 38 ? 3.84 12.024 16.899 1 96.78 38 ALA B O 1
ATOM 1534 N N . GLU B 1 39 ? 3.024 12.278 14.877 1 95.67 39 GLU B N 1
ATOM 1535 C CA . GLU B 1 39 ? 1.732 11.676 15.192 1 95.67 39 GLU B CA 1
ATOM 1536 C C . GLU B 1 39 ? 1.825 10.153 15.219 1 95.67 39 GLU B C 1
ATOM 1538 O O . GLU B 1 39 ? 0.872 9.474 15.607 1 95.67 39 GLU B O 1
ATOM 1543 N N . HIS B 1 40 ? 2.985 9.633 14.887 1 93.58 40 HIS B N 1
ATOM 1544 C CA . HIS B 1 40 ? 3.2 8.191 14.842 1 93.58 40 HIS B CA 1
ATOM 1545 C C . HIS B 1 40 ? 4.404 7.787 15.687 1 93.58 40 HIS B C 1
ATOM 1547 O O . HIS B 1 40 ? 5.419 7.335 15.152 1 93.58 40 HIS B O 1
ATOM 1553 N N . PRO B 1 41 ? 4.269 7.796 16.973 1 93.64 41 PRO B N 1
ATOM 1554 C CA . PRO B 1 41 ? 5.395 7.478 17.855 1 93.64 41 PRO B CA 1
ATOM 1555 C C . PRO B 1 41 ? 5.928 6.063 17.645 1 93.64 41 PRO B C 1
ATOM 1557 O O . PRO B 1 41 ? 7.103 5.796 17.908 1 93.64 41 PRO B O 1
ATOM 1560 N N . GLU B 1 42 ? 5.168 5.21 17.085 1 87.54 42 GLU B N 1
ATOM 1561 C CA . GLU B 1 42 ? 5.571 3.833 16.816 1 87.54 42 GLU B CA 1
ATOM 1562 C C . GLU B 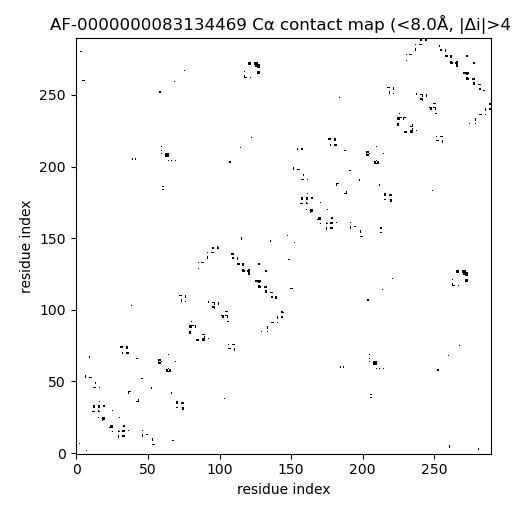1 42 ? 6.707 3.78 15.799 1 87.54 42 GLU B C 1
ATOM 1564 O O . GLU B 1 42 ? 7.408 2.77 15.696 1 87.54 42 GLU B O 1
ATOM 1569 N N . TYR B 1 43 ? 6.929 4.947 15.063 1 90.83 43 TYR B N 1
ATOM 1570 C CA . TYR B 1 43 ? 7.95 4.951 14.021 1 90.83 43 TYR B CA 1
ATOM 1571 C C . TYR B 1 43 ? 9.147 5.799 14.433 1 90.83 43 TYR B C 1
ATOM 1573 O O . TYR B 1 43 ? 10.152 5.855 13.72 1 90.83 43 TYR B O 1
ATOM 1581 N N . HIS B 1 44 ? 9.126 6.388 15.581 1 93.2 44 HIS B N 1
ATOM 1582 C CA . HIS B 1 44 ? 10.177 7.323 15.967 1 93.2 44 HIS B CA 1
ATOM 1583 C C . HIS B 1 44 ? 11.54 6.639 15.994 1 93.2 44 HIS B C 1
ATOM 1585 O O . HIS B 1 44 ? 12.541 7.226 15.578 1 93.2 44 HIS B O 1
ATOM 1591 N N . PHE B 1 45 ? 11.509 5.442 16.521 1 93.78 45 PHE B N 1
ATOM 1592 C CA . PHE B 1 45 ? 12.765 4.707 16.618 1 93.78 45 PHE B CA 1
ATOM 1593 C C . PHE B 1 45 ? 13.397 4.532 15.242 1 93.78 45 PHE B C 1
ATOM 1595 O O . PHE B 1 45 ? 14.622 4.57 15.107 1 93.78 45 PHE B O 1
ATOM 1602 N N . ILE B 1 46 ? 12.734 4.449 14.213 1 93.09 46 ILE B N 1
ATOM 1603 C CA . ILE B 1 46 ? 13.204 4.262 12.845 1 93.09 46 ILE B CA 1
ATOM 1604 C C . ILE B 1 46 ? 13.912 5.526 12.365 1 93.09 46 ILE B C 1
ATOM 1606 O O . ILE B 1 46 ? 15.02 5.459 11.827 1 93.09 46 ILE B O 1
ATOM 1610 N N . PHE B 1 47 ? 13.331 6.679 12.59 1 95.18 47 PHE B N 1
ATOM 1611 C CA . PHE B 1 47 ? 13.81 7.931 12.014 1 95.18 47 PHE B CA 1
ATOM 1612 C C . PHE B 1 47 ? 15.002 8.466 12.798 1 95.18 47 PHE B C 1
ATOM 1614 O O . PHE B 1 47 ? 15.682 9.391 12.349 1 95.18 47 PHE B O 1
ATOM 1621 N N . ASN B 1 48 ? 15.276 7.731 13.916 1 94 48 ASN B N 1
ATOM 1622 C CA . ASN B 1 48 ? 16.482 8.056 14.671 1 94 48 ASN B CA 1
ATOM 1623 C C . ASN B 1 48 ? 17.66 7.184 14.247 1 94 48 ASN B C 1
ATOM 1625 O O . ASN B 1 48 ? 18.776 7.36 14.739 1 94 48 ASN B O 1
ATOM 1629 N N . HIS B 1 49 ? 17.428 6.257 13.288 1 94.66 49 HIS B N 1
ATOM 1630 C CA . HIS B 1 49 ? 18.469 5.322 12.875 1 94.66 49 HIS B CA 1
ATOM 1631 C C . HIS B 1 49 ? 18.533 5.204 11.356 1 94.66 49 HIS B C 1
ATOM 1633 O O . HIS B 1 49 ? 18.307 4.126 10.803 1 94.66 49 HIS B O 1
ATOM 1639 N N . ILE B 1 50 ? 18.965 6.258 10.693 1 93.85 50 ILE B N 1
ATOM 1640 C CA . ILE B 1 50 ? 18.995 6.347 9.237 1 93.85 50 ILE B CA 1
ATOM 1641 C C . ILE B 1 50 ? 19.871 5.232 8.67 1 93.85 50 ILE B C 1
ATOM 1643 O O . ILE B 1 50 ? 19.524 4.613 7.661 1 93.85 50 ILE B O 1
ATOM 1647 N N . ASP B 1 51 ? 20.959 4.864 9.25 1 93.7 51 ASP B N 1
ATOM 1648 C CA . ASP B 1 51 ? 21.923 3.885 8.758 1 93.7 51 ASP B CA 1
ATOM 1649 C C . ASP B 1 51 ? 21.298 2.494 8.672 1 93.7 51 ASP B C 1
ATOM 1651 O O . ASP B 1 51 ? 21.675 1.69 7.816 1 93.7 51 ASP B O 1
ATOM 1655 N N . ARG B 1 52 ? 20.365 2.3 9.511 1 91.79 52 ARG B N 1
ATOM 1656 C CA . ARG B 1 52 ? 19.75 0.979 9.587 1 91.79 52 ARG B CA 1
ATOM 1657 C C . ARG B 1 52 ? 18.535 0.887 8.672 1 91.79 52 ARG B C 1
ATOM 1659 O O . ARG B 1 52 ? 18.304 -0.146 8.039 1 91.79 52 ARG B O 1
ATOM 1666 N N . TYR B 1 53 ? 17.833 2.001 8.545 1 92.5 53 TYR B N 1
ATOM 1667 C CA . TYR B 1 53 ? 16.476 1.828 8.04 1 92.5 53 TYR B CA 1
ATOM 1668 C C . TYR B 1 53 ? 16.318 2.473 6.669 1 92.5 53 TYR B C 1
ATOM 1670 O O . TYR B 1 53 ? 15.335 2.223 5.967 1 92.5 53 TYR B O 1
ATOM 1678 N N . LEU B 1 54 ? 17.288 3.262 6.227 1 91.18 54 LEU B N 1
ATOM 1679 C CA . LEU B 1 54 ? 17.178 3.946 4.943 1 91.18 54 LEU B CA 1
ATOM 1680 C C . LEU B 1 54 ? 16.991 2.944 3.809 1 91.18 54 LEU B C 1
ATOM 1682 O O . LEU B 1 54 ? 16.167 3.157 2.916 1 91.18 54 LEU B O 1
ATOM 1686 N N . ASP B 1 55 ? 17.687 1.793 3.88 1 84.2 55 ASP B N 1
ATOM 1687 C CA . ASP B 1 55 ? 17.659 0.837 2.778 1 84.2 55 ASP B CA 1
ATOM 1688 C C . ASP B 1 55 ? 16.998 -0.472 3.203 1 84.2 55 ASP B C 1
ATOM 1690 O O . ASP B 1 55 ? 17.131 -1.491 2.522 1 84.2 55 ASP B O 1
ATOM 1694 N N . GLN B 1 56 ? 16.318 -0.361 4.305 1 84.39 56 GLN B N 1
ATOM 1695 C CA . GLN B 1 56 ? 15.681 -1.568 4.82 1 84.39 56 GLN B CA 1
ATOM 1696 C C . GLN B 1 56 ? 14.529 -2.009 3.922 1 84.39 56 GLN B C 1
ATOM 1698 O O . GLN B 1 56 ? 13.72 -1.185 3.491 1 84.39 56 GLN B O 1
ATOM 1703 N N . ASP B 1 57 ? 14.496 -3.281 3.658 1 76.84 57 ASP B N 1
ATOM 1704 C CA . ASP B 1 57 ? 13.351 -3.854 2.959 1 76.84 57 ASP B CA 1
ATOM 1705 C C . ASP B 1 57 ? 12.27 -4.294 3.943 1 76.84 57 ASP B C 1
ATOM 1707 O O . ASP B 1 57 ? 12.573 -4.884 4.983 1 76.84 57 ASP B O 1
ATOM 1711 N N . TYR B 1 58 ? 11.13 -3.775 3.763 1 74.73 58 TYR B N 1
ATOM 1712 C CA . TYR B 1 58 ? 10.007 -4.17 4.605 1 74.73 58 TYR B CA 1
ATOM 1713 C C . TYR B 1 58 ? 9.19 -5.273 3.941 1 74.73 58 TYR B C 1
ATOM 1715 O O . TYR B 1 58 ? 8.429 -5.013 3.006 1 74.73 58 TYR B O 1
ATOM 1723 N N . LEU B 1 59 ? 9.479 -6.418 4.372 1 63.1 59 LEU B N 1
ATOM 1724 C CA . LEU B 1 59 ? 8.764 -7.576 3.846 1 63.1 59 LEU B CA 1
ATOM 1725 C C . LEU B 1 59 ? 7.566 -7.92 4.724 1 63.1 59 LEU B C 1
ATOM 1727 O O . LEU B 1 59 ? 7.663 -7.891 5.953 1 63.1 59 LEU B O 1
ATOM 1731 N N . PRO B 1 60 ? 6.393 -8.033 4.176 1 57.28 60 PRO B N 1
ATOM 1732 C CA . PRO B 1 60 ? 5.207 -8.376 4.964 1 57.28 60 PRO B CA 1
ATOM 1733 C C . PRO B 1 60 ? 5.416 -9.612 5.836 1 57.28 60 PRO B C 1
ATOM 1735 O O . PRO B 1 60 ? 4.817 -9.722 6.909 1 57.28 60 PRO B O 1
ATOM 1738 N N . GLU B 1 61 ? 6.284 -10.415 5.374 1 56.08 61 GLU B N 1
ATOM 1739 C CA . GLU B 1 61 ? 6.501 -11.644 6.131 1 56.08 61 GLU B CA 1
ATOM 1740 C C . GLU B 1 61 ? 6.945 -11.341 7.56 1 56.08 61 GLU B C 1
ATOM 1742 O O . GLU B 1 61 ? 6.758 -12.162 8.46 1 56.08 61 GLU B O 1
ATOM 1747 N N . LEU B 1 62 ? 7.432 -10.282 7.577 1 53.81 62 LEU B N 1
ATOM 1748 C CA . LEU B 1 62 ? 7.957 -9.956 8.899 1 53.81 62 LEU B CA 1
ATOM 1749 C C . LEU B 1 62 ? 6.912 -9.226 9.734 1 53.81 62 LEU B C 1
ATOM 1751 O O . LEU B 1 62 ? 7.201 -8.78 10.847 1 53.81 62 LEU B O 1
ATOM 1755 N N . GLY B 1 63 ? 5.754 -9.178 9.108 1 56.24 63 GLY B N 1
ATOM 1756 C CA . GLY B 1 63 ? 4.673 -8.531 9.834 1 56.24 63 GLY B CA 1
ATOM 1757 C C . GLY B 1 63 ? 4.872 -7.036 9.994 1 56.24 63 GLY B C 1
ATOM 1758 O O . GLY B 1 63 ? 4.238 -6.407 10.843 1 56.24 63 GLY B O 1
ATOM 1759 N N . GLU B 1 64 ? 5.805 -6.633 9.219 1 63.52 64 GLU B N 1
ATOM 1760 C CA . GLU B 1 64 ? 6.104 -5.23 9.491 1 63.52 64 GLU B CA 1
ATOM 1761 C C . GLU B 1 64 ? 5.509 -4.321 8.42 1 63.52 64 GLU B C 1
ATOM 1763 O O . GLU B 1 64 ? 5.527 -4.657 7.234 1 63.52 64 GLU B O 1
ATOM 1768 N N . THR B 1 65 ? 4.82 -3.355 8.867 1 74.09 65 THR B N 1
ATOM 1769 C CA . THR B 1 65 ? 4.347 -2.285 7.995 1 74.09 65 THR B CA 1
ATOM 1770 C C . THR B 1 65 ? 5.514 -1.438 7.495 1 74.09 65 THR B C 1
ATOM 1772 O O . THR B 1 65 ? 6.474 -1.2 8.231 1 74.09 65 THR B O 1
ATOM 1775 N N . ASN B 1 66 ? 5.543 -1.175 6.206 1 81.83 66 ASN B N 1
ATOM 1776 C CA . ASN B 1 66 ? 6.496 -0.204 5.678 1 81.83 66 ASN B CA 1
ATOM 1777 C C . ASN B 1 66 ? 6.157 1.215 6.125 1 81.83 66 ASN B C 1
ATOM 1779 O O . ASN B 1 66 ? 5.206 1.818 5.625 1 81.83 66 ASN B O 1
ATOM 1783 N N . PRO B 1 67 ? 6.853 1.72 7.072 1 88.53 67 PRO B N 1
ATOM 1784 C CA . PRO B 1 67 ? 6.513 3.037 7.615 1 88.53 67 PRO B CA 1
ATOM 1785 C C . PRO B 1 67 ? 6.539 4.136 6.555 1 88.53 67 PRO B C 1
ATOM 1787 O O . PRO B 1 67 ? 5.731 5.067 6.606 1 88.53 67 PRO B O 1
ATOM 1790 N N . PHE B 1 68 ? 7.401 4.023 5.598 1 90.18 68 PHE B N 1
ATOM 1791 C CA . PHE B 1 68 ? 7.551 5.055 4.578 1 90.18 68 PHE B CA 1
ATOM 1792 C C . PHE B 1 68 ? 6.326 5.103 3.673 1 90.18 68 PHE B C 1
ATOM 1794 O O . PHE B 1 68 ? 5.844 6.184 3.328 1 90.18 68 PHE B O 1
ATOM 1801 N N . LEU B 1 69 ? 5.875 3.918 3.288 1 84.67 69 LEU B N 1
ATOM 1802 C CA . LEU B 1 69 ? 4.654 3.878 2.49 1 84.67 69 LEU B CA 1
ATOM 1803 C C . LEU B 1 69 ? 3.468 4.414 3.283 1 84.67 69 LEU B C 1
ATOM 1805 O O . LEU B 1 69 ? 2.666 5.192 2.759 1 84.67 69 LEU B O 1
ATOM 1809 N N . HIS B 1 70 ? 3.362 4.018 4.517 1 88.75 70 HIS B N 1
ATOM 1810 C CA . HIS B 1 70 ? 2.274 4.451 5.386 1 88.75 70 HIS B CA 1
ATOM 1811 C C . HIS B 1 70 ? 2.25 5.97 5.523 1 88.75 70 HIS B C 1
ATOM 1813 O O . HIS B 1 70 ? 1.206 6.598 5.334 1 88.75 70 HIS B O 1
ATOM 1819 N N . LEU B 1 71 ? 3.387 6.526 5.793 1 92.95 71 LEU B N 1
ATOM 1820 C CA . LEU B 1 71 ? 3.471 7.97 5.98 1 92.95 71 LEU B CA 1
ATOM 1821 C C . LEU B 1 71 ? 3.244 8.703 4.662 1 92.95 71 LEU B C 1
ATOM 1823 O O . LEU B 1 71 ? 2.654 9.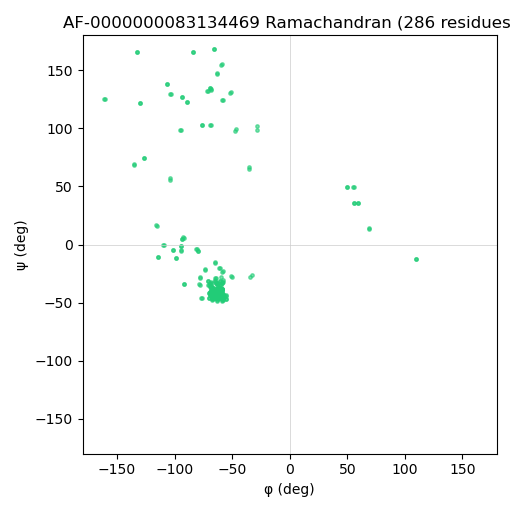786 4.643 1 92.95 71 LEU B O 1
ATOM 1827 N N . SER B 1 72 ? 3.682 8.105 3.603 1 91.73 72 SER B N 1
ATOM 1828 C CA . SER B 1 72 ? 3.449 8.699 2.291 1 91.73 72 SER B CA 1
ATOM 1829 C C . SER B 1 72 ? 1.96 8.765 1.971 1 91.73 72 SER B C 1
ATOM 1831 O O . SER B 1 72 ? 1.503 9.698 1.308 1 91.73 72 SER B O 1
ATOM 1833 N N . MET B 1 73 ? 1.256 7.811 2.443 1 91.44 73 MET B N 1
ATOM 1834 C CA . MET B 1 73 ? -0.186 7.818 2.21 1 91.44 73 MET B CA 1
ATOM 1835 C C . MET B 1 73 ? -0.853 8.962 2.966 1 91.44 73 MET B C 1
ATOM 1837 O O . MET B 1 73 ? -1.775 9.597 2.452 1 91.44 73 MET B O 1
ATOM 1841 N N . HIS B 1 74 ? -0.384 9.211 4.165 1 94.81 74 HIS B N 1
ATOM 1842 C CA . HIS B 1 74 ? -0.862 10.388 4.882 1 94.81 74 HIS B CA 1
ATOM 1843 C C . HIS B 1 74 ? -0.566 11.665 4.102 1 94.81 74 HIS B C 1
ATOM 1845 O O . HIS B 1 74 ? -1.433 12.532 3.97 1 94.81 74 HIS B O 1
ATOM 1851 N N . LEU B 1 75 ? 0.614 11.771 3.587 1 95.21 75 LEU B N 1
ATOM 1852 C CA . LEU B 1 75 ? 1.005 12.955 2.83 1 95.21 75 LEU B CA 1
ATOM 1853 C C . LEU B 1 75 ? 0.143 13.111 1.582 1 95.21 75 LEU B C 1
ATOM 1855 O O . LEU B 1 75 ? -0.238 14.227 1.22 1 95.21 75 LEU B O 1
ATOM 1859 N N . GLY B 1 76 ? -0.137 11.986 0.984 1 93.63 76 GLY B N 1
ATOM 1860 C CA . GLY B 1 76 ? -1.02 12.012 -0.171 1 93.63 76 GLY B CA 1
ATOM 1861 C C . GLY B 1 76 ? -2.403 12.548 0.146 1 93.63 76 GLY B C 1
ATOM 1862 O O . GLY B 1 76 ? -2.928 13.395 -0.58 1 93.63 76 GLY B O 1
ATOM 1863 N N . ILE B 1 77 ? -2.947 12.131 1.188 1 96.21 77 ILE B N 1
ATOM 1864 C CA . ILE B 1 77 ? -4.283 12.557 1.592 1 96.21 77 ILE B CA 1
ATOM 1865 C C . ILE B 1 77 ? -4.264 14.041 1.952 1 96.21 77 ILE B C 1
ATOM 1867 O O . ILE B 1 77 ? -5.145 14.798 1.537 1 96.21 77 ILE B O 1
ATOM 1871 N N . ARG B 1 78 ? -3.281 14.447 2.618 1 96.49 78 ARG B N 1
ATOM 1872 C CA . ARG B 1 78 ? -3.198 15.845 3.029 1 96.49 78 ARG B CA 1
ATOM 1873 C C . ARG B 1 78 ? -3.005 16.76 1.825 1 96.49 78 ARG B C 1
ATOM 1875 O O . ARG B 1 78 ? -3.546 17.867 1.787 1 96.49 78 ARG B O 1
ATOM 1882 N N . GLU B 1 79 ? -2.256 16.303 0.943 1 94.72 79 GLU B N 1
ATOM 1883 C CA . GLU B 1 79 ? -2.122 17.058 -0.3 1 94.72 79 GLU B CA 1
ATOM 1884 C C . GLU B 1 79 ? -3.455 17.149 -1.037 1 94.72 79 GLU B C 1
ATOM 1886 O O . GLU B 1 79 ? -3.815 18.211 -1.55 1 94.72 79 GLU B O 1
ATOM 1891 N N . GLN B 1 80 ? -4.159 16.035 -1.148 1 96.08 80 GLN B N 1
ATOM 1892 C CA . GLN B 1 80 ? -5.48 16.011 -1.767 1 96.08 80 GLN B CA 1
ATOM 1893 C C . GLN B 1 80 ? -6.422 17.004 -1.092 1 96.08 80 GLN B C 1
ATOM 1895 O O . GLN B 1 80 ? -7.135 17.75 -1.767 1 96.08 80 GLN B O 1
ATOM 1900 N N . VAL B 1 81 ? -6.385 17.016 0.199 1 97.28 81 VAL B N 1
ATOM 1901 C CA . VAL B 1 81 ? -7.253 17.891 0.98 1 97.28 81 VAL B CA 1
ATOM 1902 C C . VAL B 1 81 ? -6.857 19.349 0.752 1 97.28 81 VAL B C 1
ATOM 1904 O O . VAL B 1 81 ? -7.716 20.201 0.512 1 97.28 81 VAL B O 1
ATOM 1907 N N . ALA B 1 82 ? -5.573 19.6 0.771 1 95.98 82 ALA B N 1
ATOM 1908 C CA . ALA B 1 82 ? -5.072 20.961 0.596 1 95.98 82 ALA B CA 1
ATOM 1909 C C . ALA B 1 82 ? -5.448 21.512 -0.776 1 95.98 82 ALA B C 1
ATOM 1911 O O . ALA B 1 82 ? -5.747 22.701 -0.914 1 95.98 82 ALA B O 1
ATOM 1912 N N . THR B 1 83 ? -5.483 20.71 -1.76 1 95.17 83 THR B N 1
ATOM 1913 C CA . THR B 1 83 ? -5.73 21.162 -3.124 1 95.17 83 THR B CA 1
ATOM 1914 C C . THR B 1 83 ? -7.175 20.888 -3.532 1 95.17 83 THR B C 1
ATOM 1916 O O . THR B 1 83 ? -7.613 21.305 -4.606 1 95.17 83 THR B O 1
ATOM 1919 N N . ASN B 1 84 ? -7.876 20.247 -2.699 1 96.98 84 ASN B N 1
ATOM 1920 C CA . ASN B 1 84 ? -9.227 19.779 -2.99 1 96.98 84 ASN B CA 1
ATOM 1921 C C . ASN B 1 84 ? -9.286 19.028 -4.317 1 96.98 84 ASN B C 1
ATOM 1923 O O . ASN B 1 84 ? -10.1 19.352 -5.183 1 96.98 84 ASN B O 1
ATOM 1927 N N . ARG B 1 85 ? -8.405 18.122 -4.47 1 93.75 85 ARG B N 1
ATOM 1928 C CA . ARG B 1 85 ? -8.296 17.228 -5.619 1 93.75 85 ARG B CA 1
ATOM 1929 C C . ARG B 1 85 ? -8.167 15.776 -5.172 1 93.75 85 ARG B C 1
ATOM 1931 O O . ARG B 1 85 ? -7.177 15.4 -4.541 1 93.75 85 ARG B O 1
ATOM 1938 N N . PRO B 1 86 ? -9.107 14.94 -5.636 1 95 86 PRO B N 1
ATOM 1939 C CA . PRO B 1 86 ? -10.295 15.245 -6.437 1 95 86 PRO B CA 1
ATOM 1940 C C . PRO B 1 86 ? -11.239 16.225 -5.744 1 95 86 PRO B C 1
ATOM 1942 O O . PRO B 1 86 ? -11.232 16.33 -4.515 1 95 86 PRO B O 1
ATOM 1945 N N . LYS B 1 87 ? -12.022 16.93 -6.502 1 96.68 87 LYS B N 1
ATOM 1946 C CA . LYS B 1 87 ? -12.946 17.92 -5.957 1 96.68 87 LYS B CA 1
ATOM 1947 C C . LYS B 1 87 ? -13.928 17.277 -4.981 1 96.68 87 LYS B C 1
ATOM 1949 O O . LYS B 1 87 ? -14.588 16.292 -5.316 1 96.68 87 LYS B O 1
ATOM 1954 N N . GLY B 1 88 ? -13.97 17.812 -3.773 1 97.22 88 GLY B N 1
ATOM 1955 C CA . GLY B 1 88 ? -14.905 17.292 -2.788 1 97.22 88 GLY B CA 1
ATOM 1956 C C . GLY B 1 88 ? -14.227 16.541 -1.658 1 97.22 88 GLY B C 1
ATOM 1957 O O . GLY B 1 88 ? -14.835 16.299 -0.614 1 97.22 88 GLY B O 1
ATOM 1958 N N . ILE B 1 89 ? -12.973 16.229 -1.808 1 97.6 89 ILE B N 1
ATOM 1959 C CA . ILE B 1 89 ? -12.292 15.405 -0.816 1 97.6 89 ILE B CA 1
ATOM 1960 C C . ILE B 1 89 ? -12.087 16.206 0.468 1 97.6 89 ILE B C 1
ATOM 1962 O O . ILE B 1 89 ? -12.108 15.646 1.566 1 97.6 89 ILE B O 1
ATOM 1966 N N . ARG B 1 90 ? -11.922 17.508 0.339 1 98 90 ARG B N 1
ATOM 1967 C CA . ARG B 1 90 ? -11.739 18.358 1.511 1 98 90 ARG B CA 1
ATOM 1968 C C . ARG B 1 90 ? -12.943 18.273 2.443 1 98 90 ARG B C 1
ATOM 1970 O O . ARG B 1 90 ? -12.788 18.101 3.653 1 98 90 ARG B O 1
ATOM 1977 N N . GLN B 1 91 ? -14.074 18.323 1.865 1 97.75 91 GLN B N 1
ATOM 1978 C CA . GLN B 1 91 ? -15.302 18.262 2.649 1 97.75 91 GLN B CA 1
ATOM 1979 C C . GLN B 1 91 ? -15.469 16.895 3.306 1 97.75 91 GLN B C 1
ATOM 1981 O O . GLN B 1 91 ? -15.884 16.802 4.463 1 97.75 91 GLN B O 1
ATOM 1986 N N . ILE B 1 92 ? -15.168 15.888 2.593 1 97.36 92 ILE B N 1
ATOM 1987 C CA . ILE B 1 92 ? -15.274 14.535 3.129 1 97.36 92 ILE B CA 1
ATOM 1988 C C . ILE B 1 92 ? -14.321 14.372 4.311 1 97.36 92 ILE B C 1
ATOM 1990 O O . ILE B 1 92 ? -14.71 13.865 5.366 1 97.36 92 ILE B O 1
ATOM 1994 N N . HIS B 1 93 ? -13.108 14.819 4.104 1 97.68 93 HIS B N 1
ATOM 1995 C CA . HIS B 1 93 ? -12.097 14.754 5.154 1 97.68 93 HIS B CA 1
ATOM 1996 C C . HIS B 1 93 ? -12.545 15.515 6.398 1 97.68 93 HIS B C 1
ATOM 1998 O O . HIS B 1 93 ? -12.434 15.006 7.515 1 97.68 93 HIS B O 1
ATOM 2004 N N . GLN B 1 94 ? -13.064 16.715 6.235 1 97.56 94 GLN B N 1
ATOM 2005 C CA . GLN B 1 94 ? -13.526 17.548 7.341 1 97.56 94 GLN B CA 1
ATOM 2006 C C . GLN B 1 94 ? -14.684 16.886 8.082 1 97.56 94 GLN B C 1
ATOM 2008 O O . GLN B 1 94 ? -14.737 16.914 9.313 1 97.56 94 GLN B O 1
ATOM 2013 N N . SER B 1 95 ? -15.548 16.315 7.326 1 97.34 95 SER B N 1
ATOM 2014 C CA . SER B 1 95 ? -16.695 15.638 7.921 1 97.34 95 SER B CA 1
ATOM 2015 C C . SER B 1 95 ? -16.258 14.434 8.75 1 97.34 95 SER B C 1
ATOM 2017 O O . SER B 1 95 ? -16.745 14.231 9.864 1 97.34 95 SER B O 1
ATOM 2019 N N . LEU B 1 96 ? -15.355 13.647 8.229 1 96.01 96 LEU B N 1
ATOM 2020 C CA . LEU B 1 96 ? -14.851 12.481 8.946 1 96.01 96 LEU B CA 1
ATOM 2021 C C . LEU B 1 96 ? -14.091 12.901 10.2 1 96.01 96 LEU B C 1
ATOM 2023 O O . LEU B 1 96 ? -14.226 12.272 11.252 1 96.01 96 LEU B O 1
ATOM 2027 N N . GLN B 1 97 ? -13.277 13.945 9.999 1 96.25 97 GLN B N 1
ATOM 2028 C CA . GLN B 1 97 ? -12.536 14.475 11.139 1 96.25 97 GLN B CA 1
ATOM 2029 C C . GLN B 1 97 ? -13.48 14.893 12.263 1 96.25 97 GLN B C 1
ATOM 2031 O O . GLN B 1 97 ? -13.215 14.624 13.436 1 96.25 97 GLN B O 1
ATOM 2036 N N . ALA B 1 98 ? -14.537 15.553 11.897 1 95.82 98 ALA B N 1
ATOM 2037 C CA . ALA B 1 98 ? -15.517 16.017 12.876 1 95.82 98 ALA B CA 1
ATOM 2038 C C . ALA B 1 98 ? -16.2 14.841 13.568 1 95.82 98 ALA B C 1
ATOM 2040 O O . ALA B 1 98 ? -16.414 14.867 14.783 1 95.82 98 ALA B O 1
ATOM 2041 N N . LYS B 1 99 ? -16.528 13.824 12.9 1 94.38 99 LYS B N 1
ATOM 2042 C CA . LYS B 1 99 ? -17.227 12.658 13.434 1 94.38 99 LYS B CA 1
ATOM 2043 C C . LYS B 1 99 ? -16.323 11.853 14.362 1 94.38 99 LYS B C 1
ATOM 2045 O O . LYS B 1 99 ? -16.788 11.285 15.353 1 94.38 99 LYS B O 1
ATOM 2050 N N . LEU B 1 100 ? -15.097 11.809 14.059 1 93.49 100 LEU B N 1
ATOM 2051 C CA . LEU B 1 100 ? -14.169 10.964 14.802 1 93.49 100 LEU B CA 1
ATOM 2052 C C . LEU B 1 100 ? -13.405 11.777 15.841 1 93.49 100 LEU B C 1
ATOM 2054 O O . LEU B 1 100 ? -12.713 11.213 1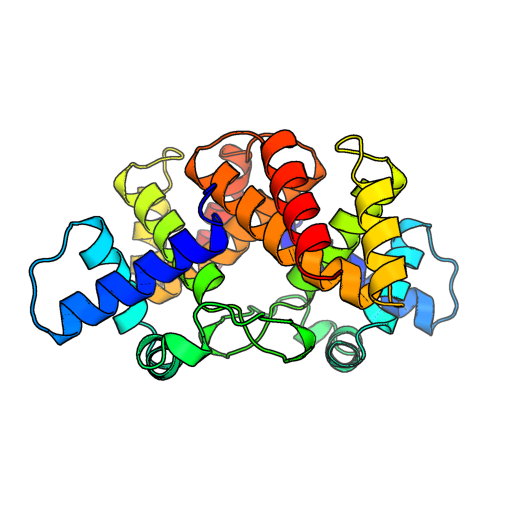6.692 1 93.49 100 LEU B O 1
ATOM 2058 N N . ASN B 1 101 ? -13.535 13.092 15.711 1 94.65 101 ASN B N 1
ATOM 2059 C CA . ASN B 1 101 ? -12.815 14.034 16.561 1 94.65 101 ASN B CA 1
ATOM 2060 C C . ASN B 1 101 ? -11.308 13.796 16.51 1 94.65 101 ASN B C 1
ATOM 2062 O O . ASN B 1 101 ? -10.638 13.814 17.544 1 94.65 101 ASN B O 1
ATOM 2066 N N . SER B 1 102 ? -10.878 13.426 15.334 1 95.23 102 SER B N 1
ATOM 2067 C CA . SER B 1 102 ? -9.464 13.14 15.11 1 95.23 102 SER B CA 1
ATOM 2068 C C . SER B 1 102 ? -9.119 13.19 13.625 1 95.23 102 SER B C 1
ATOM 2070 O O . SER B 1 102 ? -9.687 12.445 12.824 1 95.23 102 SER B O 1
ATOM 2072 N N . GLU B 1 103 ? -8.16 13.978 13.248 1 95.41 103 GLU B N 1
ATOM 2073 C CA . GLU B 1 103 ? -7.68 14.045 11.871 1 95.41 103 GLU B CA 1
ATOM 2074 C C . GLU B 1 103 ? -6.931 12.773 11.485 1 95.41 103 GLU B C 1
ATOM 2076 O O . GLU B 1 103 ? -7.108 12.253 10.381 1 95.41 103 GLU B O 1
ATOM 2081 N N . LEU B 1 104 ? -6.13 12.313 12.4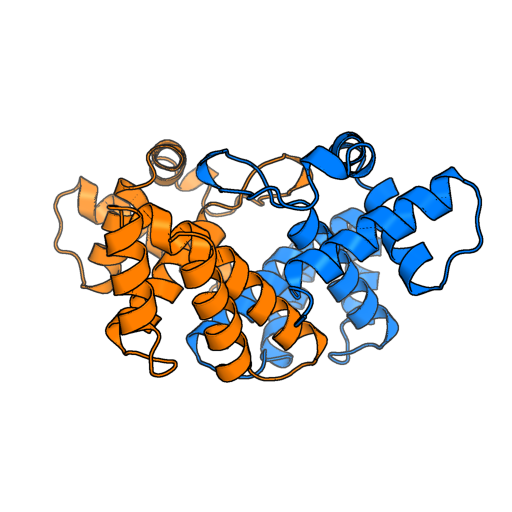34 1 93.76 104 LEU B N 1
ATOM 2082 C CA . LEU B 1 104 ? -5.32 11.121 12.207 1 93.76 104 LEU B CA 1
ATOM 2083 C C . LEU B 1 104 ? -6.203 9.904 11.952 1 93.76 104 LEU B C 1
ATOM 2085 O O . LEU B 1 104 ? -5.955 9.136 11.02 1 93.76 104 LEU B O 1
ATOM 2089 N N . GLU B 1 105 ? -7.256 9.767 12.711 1 91.55 105 GLU B N 1
ATOM 2090 C CA . GLU B 1 105 ? -8.165 8.636 12.547 1 91.55 105 GLU B CA 1
ATOM 2091 C C . GLU B 1 105 ? -8.942 8.737 11.238 1 91.55 105 GLU B C 1
ATOM 2093 O O . GLU B 1 105 ? -9.187 7.726 10.576 1 91.55 105 GLU B O 1
ATOM 2098 N N . ALA B 1 106 ? -9.278 9.927 10.886 1 94.21 106 ALA B N 1
ATOM 2099 C CA . ALA B 1 106 ? -9.948 10.134 9.605 1 94.21 106 ALA B CA 1
ATOM 2100 C C . ALA B 1 106 ? -9.06 9.694 8.444 1 94.21 106 ALA B C 1
ATOM 2102 O O . ALA B 1 106 ? -9.511 8.98 7.545 1 94.21 106 ALA B O 1
ATOM 2103 N N . GLU B 1 107 ? -7.853 10.049 8.5 1 94.69 107 GLU B N 1
ATOM 2104 C CA . GLU B 1 107 ? -6.911 9.711 7.437 1 94.69 107 GLU B CA 1
ATOM 2105 C C . GLU B 1 107 ? -6.665 8.207 7.375 1 94.69 107 GLU B C 1
ATOM 2107 O O . GLU B 1 107 ? -6.545 7.636 6.289 1 94.69 107 GLU B O 1
ATOM 2112 N N . HIS B 1 108 ? -6.606 7.587 8.506 1 91.45 108 HIS B N 1
ATOM 2113 C CA . HIS B 1 108 ? -6.445 6.137 8.533 1 91.45 108 HIS B CA 1
ATOM 2114 C C . HIS B 1 108 ? -7.599 5.441 7.819 1 91.45 108 HIS B C 1
ATOM 2116 O O . HIS B 1 108 ? -7.385 4.486 7.069 1 91.45 108 HIS B O 1
ATOM 2122 N N . LEU B 1 109 ? -8.748 5.955 8.029 1 89.07 109 LEU B N 1
ATOM 2123 C CA . LEU B 1 109 ? -9.917 5.369 7.382 1 89.07 109 LEU B CA 1
ATOM 2124 C C . LEU B 1 109 ? -9.879 5.601 5.875 1 89.07 109 LEU B C 1
ATOM 2126 O O . LEU B 1 109 ? -10.253 4.721 5.097 1 89.07 109 LEU B O 1
ATOM 2130 N N . MET B 1 110 ? -9.409 6.701 5.547 1 93.5 110 MET B N 1
ATOM 2131 C CA . MET B 1 110 ? -9.391 7.089 4.139 1 93.5 110 MET B CA 1
ATOM 2132 C C . MET B 1 110 ? -8.316 6.32 3.377 1 93.5 110 MET B C 1
ATOM 2134 O O . MET B 1 110 ? -8.427 6.127 2.165 1 93.5 110 MET B O 1
ATOM 2138 N N . MET B 1 111 ? -7.351 5.812 4.072 1 91.07 111 MET B N 1
ATOM 2139 C CA . MET B 1 111 ? -6.207 5.172 3.429 1 91.07 111 MET B CA 1
ATOM 2140 C C . MET B 1 111 ? -6.623 3.876 2.742 1 91.07 111 MET B C 1
ATOM 2142 O O . MET B 1 111 ? -6.078 3.519 1.697 1 91.07 111 MET B O 1
ATOM 2146 N N . ASP B 1 112 ? -7.578 3.236 3.317 1 85.41 112 ASP B N 1
ATOM 2147 C CA . ASP B 1 112 ? -8.06 2 2.709 1 85.41 112 ASP B CA 1
ATOM 2148 C C . ASP B 1 112 ? -8.673 2.266 1.336 1 85.41 112 ASP B C 1
ATOM 2150 O O . ASP B 1 112 ? -8.437 1.513 0.389 1 85.41 112 ASP B O 1
ATOM 2154 N N . ALA B 1 113 ? -9.472 3.281 1.317 1 89.26 113 ALA B N 1
ATOM 2155 C CA . ALA B 1 113 ? -10.085 3.665 0.048 1 89.26 113 ALA B CA 1
ATOM 2156 C C . ALA B 1 113 ? -9.026 4.074 -0.971 1 89.26 113 ALA B C 1
ATOM 2158 O O . ALA B 1 113 ? -9.135 3.745 -2.155 1 89.26 113 ALA B O 1
ATOM 2159 N N . LEU B 1 114 ? -8.056 4.769 -0.516 1 92.06 114 LEU B N 1
ATOM 2160 C CA . LEU B 1 114 ? -6.963 5.182 -1.389 1 92.06 114 LEU B CA 1
ATOM 2161 C C . LEU B 1 114 ? -6.208 3.97 -1.925 1 92.06 114 LEU B C 1
ATOM 2163 O O . LEU B 1 114 ? -5.963 3.869 -3.129 1 92.06 114 LEU B O 1
ATOM 2167 N N . ALA B 1 115 ? -5.856 3.075 -1.06 1 86.66 115 ALA B N 1
ATOM 2168 C CA . ALA B 1 115 ? -5.119 1.873 -1.445 1 86.66 115 ALA B CA 1
ATOM 2169 C C . ALA B 1 115 ? -5.898 1.058 -2.473 1 86.66 115 ALA B C 1
ATOM 2171 O O . ALA B 1 115 ? -5.332 0.594 -3.465 1 86.66 115 ALA B O 1
ATOM 2172 N N . GLU B 1 116 ? -7.157 0.921 -2.297 1 86.74 116 GLU B N 1
ATOM 2173 C CA . GLU B 1 116 ? -8.003 0.178 -3.227 1 86.74 116 GLU B CA 1
ATOM 2174 C C . GLU B 1 116 ? -8.049 0.856 -4.593 1 86.74 116 GLU B C 1
ATOM 2176 O O . GLU B 1 116 ? -8.03 0.184 -5.626 1 86.74 116 GLU B O 1
ATOM 2181 N N . THR B 1 117 ? -8.127 2.097 -4.528 1 90.4 117 THR B N 1
ATOM 2182 C CA . THR B 1 117 ? -8.181 2.873 -5.763 1 90.4 117 THR B CA 1
ATOM 2183 C C . THR B 1 117 ? -6.881 2.729 -6.549 1 90.4 117 THR B C 1
ATOM 2185 O O . THR B 1 117 ? -6.903 2.554 -7.769 1 90.4 117 THR B O 1
ATOM 2188 N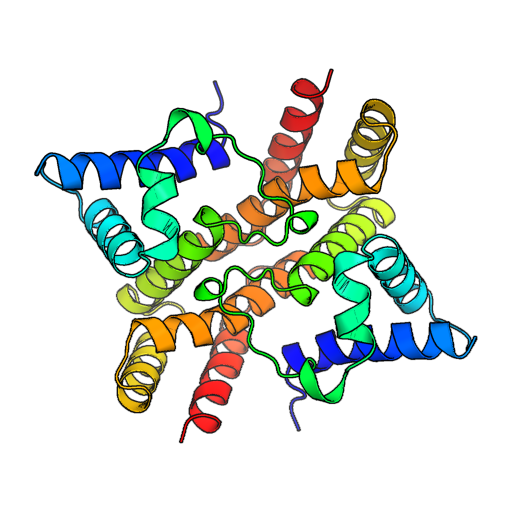 N . LEU B 1 118 ? -5.801 2.789 -5.849 1 88.52 118 LEU B N 1
ATOM 2189 C CA . LEU B 1 118 ? -4.499 2.642 -6.49 1 88.52 118 LEU B CA 1
ATOM 2190 C C . LEU B 1 118 ? -4.328 1.237 -7.058 1 88.52 118 LEU B C 1
ATOM 2192 O O . LEU B 1 118 ? -3.816 1.07 -8.168 1 88.52 118 LEU B O 1
ATOM 2196 N N . TRP B 1 119 ? -4.726 0.283 -6.352 1 84.7 119 TRP B N 1
ATOM 2197 C CA . TRP B 1 119 ? -4.641 -1.105 -6.795 1 84.7 119 TRP B CA 1
ATOM 2198 C C . TRP B 1 119 ? -5.45 -1.321 -8.069 1 84.7 119 TRP B C 1
ATOM 2200 O O . TRP B 1 119 ? -4.985 -1.979 -9.003 1 84.7 119 TRP B O 1
ATOM 2210 N N . GLN B 1 120 ? -6.646 -0.776 -8.048 1 87.8 120 GLN B N 1
ATOM 2211 C CA . GLN B 1 120 ? -7.496 -0.928 -9.224 1 87.8 120 GLN B CA 1
ATOM 2212 C C . GLN B 1 120 ? -6.885 -0.232 -10.437 1 87.8 120 GLN B C 1
ATOM 2214 O O . GLN B 1 120 ? -6.969 -0.739 -11.557 1 87.8 120 GLN B O 1
ATOM 2219 N N . ALA B 1 121 ? -6.348 0.941 -10.217 1 88.25 121 ALA B N 1
ATOM 2220 C CA . ALA B 1 121 ? -5.705 1.681 -11.299 1 88.25 121 ALA B CA 1
ATOM 2221 C C . ALA B 1 121 ? -4.569 0.871 -11.918 1 88.25 121 ALA B C 1
ATOM 2223 O O . ALA B 1 121 ? -4.414 0.842 -13.141 1 88.25 121 ALA B O 1
ATOM 2224 N N . GLN B 1 122 ? -3.772 0.286 -11.094 1 84.06 122 GLN B N 1
ATOM 2225 C CA . GLN B 1 122 ? -2.655 -0.534 -11.553 1 84.06 122 GLN B CA 1
ATOM 2226 C C . GLN B 1 122 ? -3.15 -1.768 -12.302 1 84.06 122 GLN B C 1
ATOM 2228 O O . GLN B 1 122 ? -2.613 -2.118 -13.355 1 84.06 122 GLN B O 1
ATOM 2233 N N . ARG B 1 123 ? -4.087 -2.421 -11.783 1 82.16 123 ARG B N 1
ATOM 2234 C CA . ARG B 1 123 ? -4.635 -3.633 -12.382 1 82.16 123 ARG B CA 1
ATOM 2235 C C . ARG B 1 123 ? -5.173 -3.358 -13.782 1 82.16 123 ARG B C 1
ATOM 2237 O O . ARG B 1 123 ? -4.98 -4.162 -14.696 1 82.16 123 ARG B O 1
ATOM 2244 N N . ASP B 1 124 ? -5.805 -2.221 -13.896 1 86.3 124 ASP B N 1
ATOM 2245 C CA . ASP B 1 124 ? -6.453 -1.876 -15.158 1 86.3 124 ASP B CA 1
ATOM 2246 C C . ASP B 1 124 ? -5.531 -1.033 -16.036 1 86.3 124 ASP B C 1
ATOM 2248 O O . ASP B 1 124 ? -5.887 -0.686 -17.165 1 86.3 124 ASP B O 1
ATOM 2252 N N . ASN B 1 125 ? -4.421 -0.655 -15.563 1 85.48 125 ASN B N 1
ATOM 2253 C CA . ASN B 1 125 ? -3.448 0.204 -16.229 1 85.48 125 ASN B CA 1
ATOM 2254 C C . ASN B 1 125 ? -4.073 1.525 -16.667 1 85.48 125 ASN B C 1
ATOM 2256 O O . ASN B 1 125 ? -3.99 1.899 -17.838 1 85.48 125 ASN B O 1
ATOM 2260 N N . LYS B 1 126 ? -4.785 2.196 -15.76 1 89.58 126 LYS B N 1
ATOM 2261 C CA . LYS B 1 126 ? -5.445 3.481 -15.969 1 89.58 126 LYS B CA 1
ATOM 2262 C C . LYS B 1 126 ? -5.145 4.446 -14.825 1 89.58 126 LYS B C 1
ATOM 2264 O O . LYS B 1 126 ? -4.561 4.054 -13.813 1 89.58 126 LYS B O 1
ATOM 2269 N N . ALA B 1 127 ? -5.465 5.708 -15.088 1 90.29 127 ALA B N 1
ATOM 2270 C CA . ALA B 1 127 ? -5.394 6.676 -13.997 1 90.29 127 ALA B CA 1
ATOM 2271 C C . ALA B 1 127 ? -6.386 6.33 -12.891 1 90.29 127 ALA B C 1
ATOM 2273 O O . ALA B 1 127 ? -7.432 5.731 -13.152 1 90.29 127 ALA B O 1
ATOM 2274 N N . PRO B 1 128 ? -6.029 6.639 -11.591 1 91.24 128 PRO B N 1
ATOM 2275 C CA . PRO B 1 128 ? -7.012 6.432 -10.524 1 91.24 128 PRO B CA 1
ATOM 2276 C C . PRO B 1 128 ? -8.358 7.087 -10.827 1 91.24 128 PRO B C 1
ATOM 2278 O O . PRO B 1 128 ? -8.401 8.214 -11.327 1 91.24 128 PRO B O 1
ATOM 2281 N N . ASP B 1 129 ? -9.409 6.376 -10.686 1 92.3 129 ASP B N 1
ATOM 2282 C CA . ASP B 1 129 ? -10.762 6.879 -10.904 1 92.3 129 ASP B CA 1
ATOM 2283 C C . ASP B 1 129 ? -11.217 7.755 -9.739 1 92.3 129 ASP B C 1
ATOM 2285 O O . ASP B 1 129 ? -11.645 7.245 -8.702 1 92.3 129 ASP B O 1
ATOM 2289 N N . GLU B 1 130 ? -11.198 9.026 -9.926 1 92.88 130 GLU B N 1
ATOM 2290 C CA . GLU B 1 130 ? -11.501 9.989 -8.872 1 92.88 130 GLU B CA 1
ATOM 2291 C C . GLU B 1 130 ? -12.94 9.84 -8.385 1 92.88 130 GLU B C 1
ATOM 2293 O O . GLU B 1 130 ? -13.213 9.972 -7.19 1 92.88 130 GLU B O 1
ATOM 2298 N N . ASN B 1 131 ? -13.816 9.564 -9.29 1 93.79 131 ASN B N 1
ATOM 2299 C CA . ASN B 1 131 ? -15.219 9.416 -8.92 1 93.79 131 ASN B CA 1
ATOM 2300 C C . ASN B 1 131 ? -15.443 8.186 -8.046 1 93.79 131 ASN B C 1
ATOM 2302 O O . ASN B 1 131 ? -16.174 8.248 -7.055 1 93.79 131 ASN B O 1
ATOM 2306 N N . LEU B 1 132 ? -14.861 7.15 -8.436 1 91.22 132 LEU B N 1
ATOM 2307 C CA . LEU B 1 132 ? -14.973 5.93 -7.644 1 91.22 132 LEU B CA 1
ATOM 2308 C C . LEU B 1 132 ? -14.35 6.118 -6.265 1 91.22 132 LEU B C 1
ATOM 2310 O O . LEU B 1 132 ? -14.884 5.63 -5.266 1 91.22 132 LEU B O 1
ATOM 2314 N N . TYR B 1 133 ? -13.202 6.75 -6.205 1 93.98 133 TYR B N 1
ATOM 2315 C CA . TYR B 1 133 ? -12.526 7.06 -4.951 1 93.98 133 TYR B CA 1
ATOM 2316 C C . TYR B 1 133 ? -13.437 7.854 -4.022 1 93.98 133 TYR B C 1
ATOM 2318 O O . TYR B 1 133 ? -13.617 7.489 -2.858 1 93.98 133 TYR B O 1
ATOM 2326 N N . LEU B 1 134 ? -14.102 8.895 -4.567 1 95.47 134 LEU B N 1
ATOM 2327 C CA . LEU B 1 134 ? -14.991 9.73 -3.767 1 95.47 134 LEU B CA 1
ATOM 2328 C C . LEU B 1 134 ? -16.197 8.932 -3.283 1 95.47 134 LEU B C 1
ATOM 2330 O O . LEU B 1 134 ? -16.663 9.124 -2.157 1 95.47 134 LEU B O 1
ATOM 2334 N N . LYS B 1 135 ? -16.663 8.108 -4.138 1 93.73 135 LYS B N 1
ATOM 2335 C CA . LYS B 1 135 ? -17.787 7.259 -3.755 1 93.73 135 LYS B CA 1
ATOM 2336 C C . LYS B 1 135 ? -17.419 6.355 -2.581 1 93.73 135 LYS B C 1
ATOM 2338 O O . LYS B 1 135 ? -18.21 6.183 -1.652 1 93.73 135 LYS B O 1
ATOM 2343 N N . ARG B 1 136 ? -16.213 5.794 -2.572 1 91.04 136 ARG B N 1
ATOM 2344 C CA . ARG B 1 136 ? -15.731 4.958 -1.478 1 91.04 136 ARG B CA 1
ATOM 2345 C C . ARG B 1 136 ? -15.633 5.755 -0.182 1 91.04 136 ARG B C 1
ATOM 2347 O O . ARG B 1 136 ? -15.995 5.259 0.887 1 91.04 136 ARG B O 1
ATOM 2354 N N . LEU B 1 137 ? -15.189 6.918 -0.307 1 94.06 137 LEU B N 1
ATOM 2355 C CA . LEU B 1 137 ? -15.016 7.769 0.865 1 94.06 137 LEU B CA 1
ATOM 2356 C C . LEU B 1 137 ? -16.366 8.175 1.446 1 94.06 137 LEU B C 1
ATOM 2358 O O . LEU B 1 137 ? -16.527 8.24 2.667 1 94.06 137 LEU B O 1
ATOM 2362 N N . LYS B 1 138 ? -17.298 8.482 0.589 1 93.33 138 LYS B N 1
ATOM 2363 C CA . LYS B 1 138 ? -18.632 8.865 1.045 1 93.33 138 LYS B CA 1
ATOM 2364 C C . LYS B 1 138 ? -19.313 7.713 1.778 1 93.33 138 LYS B C 1
ATOM 2366 O O . LYS B 1 138 ? -20.085 7.936 2.713 1 93.33 138 LYS B O 1
ATOM 2371 N N . LYS B 1 139 ? -19.038 6.6 1.379 1 89.5 139 LYS B N 1
ATOM 2372 C CA . LYS B 1 139 ? -19.567 5.432 2.076 1 89.5 139 LYS B CA 1
ATOM 2373 C C . LYS B 1 139 ? -19.047 5.365 3.509 1 89.5 139 LYS B C 1
ATOM 2375 O O . LYS B 1 139 ? -19.768 4.95 4.419 1 89.5 139 LYS B O 1
ATOM 2380 N N . LEU B 1 140 ? -17.811 5.706 3.691 1 86.12 140 LEU B N 1
ATOM 2381 C CA . LEU B 1 140 ? -17.231 5.754 5.028 1 86.12 140 LEU B CA 1
ATOM 2382 C C . LEU B 1 140 ? -18.002 6.721 5.921 1 86.12 140 LEU B C 1
ATOM 2384 O O . LEU B 1 140 ? -18.173 6.467 7.115 1 86.12 140 LEU B O 1
ATOM 2388 N N . LEU B 1 141 ? -18.408 7.805 5.335 1 87.5 141 LEU B N 1
ATOM 2389 C CA . LEU B 1 141 ? -19.166 8.8 6.087 1 87.5 141 LEU B CA 1
ATOM 2390 C C . LEU B 1 141 ? -20.463 8.204 6.623 1 87.5 141 LEU B C 1
ATOM 2392 O O . LEU B 1 141 ? -20.907 8.557 7.718 1 87.5 141 LEU B O 1
ATOM 2396 N N . LYS B 1 142 ? -20.994 7.265 5.886 1 86.53 142 LYS B N 1
ATOM 2397 C CA . LYS B 1 142 ? -22.258 6.647 6.277 1 86.53 142 LYS B CA 1
ATOM 2398 C C . LYS B 1 142 ? -22.047 5.618 7.384 1 86.53 142 LYS B C 1
ATOM 2400 O O . LYS B 1 142 ? -22.942 5.382 8.198 1 86.53 142 LYS B O 1
ATOM 2405 N N . GLN B 1 143 ? -20.96 5.054 7.424 1 80.23 143 GLN B N 1
ATOM 2406 C CA . GLN B 1 143 ? -20.66 4.026 8.416 1 80.23 143 GLN B CA 1
ATOM 2407 C C . GLN B 1 143 ? -20.338 4.648 9.772 1 80.23 143 GLN B C 1
ATOM 2409 O O . GLN B 1 143 ? -20.588 4.04 10.814 1 80.23 143 GLN B O 1
ATOM 2414 N N . TYR B 1 144 ? -19.724 5.758 9.726 1 71.99 144 TYR B N 1
ATOM 2415 C CA . TYR B 1 144 ? -19.333 6.409 10.972 1 71.99 144 TYR B CA 1
ATOM 2416 C C . TYR B 1 144 ? -20.26 7.576 11.29 1 71.99 144 TYR B C 1
ATOM 2418 O O . TYR B 1 144 ? -20.01 8.708 10.87 1 71.99 144 TYR B O 1
ATOM 2426 N N . LYS B 1 145 ? -21.686 7.357 11.405 1 63.63 145 LYS B N 1
ATOM 2427 C CA . LYS B 1 145 ? -22.723 8.316 11.774 1 63.63 145 LYS B CA 1
ATOM 2428 C C . LYS B 1 145 ? -22.642 8.671 13.256 1 63.63 145 LYS B C 1
ATOM 2430 O O . LYS B 1 145 ? -22.37 7.807 14.092 1 63.63 145 LYS B O 1
#

InterPro domains:
  IPR014993 Protein of unknown function DUF1841 [PF08897] (6-138)